Protein AF-A0A7S0T8V2-F1 (afdb_monomer_lite)

Secondary structure (DSSP, 8-state):
-------------PPPPP------TT-----------S---TTSSPPPTT---TTSHHHHHHHHHHHHHHHHHHHHHHHHHHHHHHH-IIIIIHHHHHH-HHHHHHHHHHHSHHHHHHHHHHHHHHHHHHHHHHHHHHHHHTS-HHHHHHHTSPPPPHHHHHHHHHHHHHH---TTHHHHH-TT--SGGG--HHHHHHHHHHHHTTT--GGGS-HHHHHHHHHHHHHHHHHHHHHHH-------

Radius of gyration: 34.29 Å; chains: 1; bounding box: 76×49×116 Å

Organism: NCBI:txid44447

Foldseek 3Di:
DDDDDDDDDDDDDDDDDDDPDDDDPPPPPPDPPPDPDPDDDPVNPPCDPPPQPCPHPVVVVVVVVVVVVVVVVVVVVLVVLLVCCVVCVPPRLVVCCVPPVVSSVVSVVCVPPVVVVVVVVSVVVVVVVVVVVVVVVVVVVVCPVVLVVLLPDPQDDPVSLVVVLVVVCVVPLALVVVCVVCVPDNDPVRQDLVNVLQVCCVVRVSHDDLVPDDPVRVVVSVVSSVSSVVSSCCVVPNPPPPPD

Structure (mmCIF, N/CA/C/O backbone):
data_AF-A0A7S0T8V2-F1
#
_entry.id   AF-A0A7S0T8V2-F1
#
loop_
_atom_site.group_PDB
_atom_site.id
_atom_site.type_symbol
_atom_site.label_atom_id
_atom_site.label_alt_id
_atom_site.label_comp_id
_atom_site.label_asym_id
_atom_site.label_entity_id
_atom_site.label_seq_id
_atom_site.pdbx_PDB_ins_code
_atom_site.Cartn_x
_atom_site.Cartn_y
_atom_site.Cartn_z
_atom_site.occupancy
_atom_site.B_iso_or_equiv
_atom_site.auth_seq_id
_atom_site.auth_comp_id
_atom_site.auth_asym_id
_atom_site.auth_atom_id
_atom_site.pdbx_PDB_model_num
ATOM 1 N N . MET A 1 1 ? -33.432 -10.068 74.205 1.00 43.53 1 MET A N 1
ATOM 2 C CA . MET A 1 1 ? -32.386 -9.439 73.370 1.00 43.53 1 MET A CA 1
ATOM 3 C C . MET A 1 1 ? -32.414 -10.114 72.012 1.00 43.53 1 MET A C 1
ATOM 5 O O . MET A 1 1 ? -32.288 -11.328 71.984 1.00 43.53 1 MET A O 1
ATOM 9 N N . GLY A 1 2 ? -32.632 -9.349 70.938 1.00 47.84 2 GLY A N 1
ATOM 10 C CA . GLY A 1 2 ? -32.639 -9.842 69.555 1.00 47.84 2 GLY A CA 1
ATOM 11 C C . GLY A 1 2 ? -33.897 -9.452 68.774 1.00 47.84 2 GLY A C 1
ATOM 12 O O . GLY A 1 2 ? -34.655 -10.325 68.374 1.00 47.84 2 GLY A O 1
ATOM 13 N N . GLU A 1 3 ? -34.150 -8.149 68.603 1.00 47.88 3 GLU A N 1
ATOM 14 C CA . GLU A 1 3 ? -35.213 -7.633 67.727 1.00 47.88 3 GLU A CA 1
ATOM 15 C C . GLU A 1 3 ? -34.846 -7.833 66.247 1.00 47.88 3 GLU A C 1
ATOM 17 O O . GLU A 1 3 ? -33.849 -7.299 65.757 1.00 47.88 3 GLU A O 1
ATOM 22 N N . LEU A 1 4 ? -35.684 -8.581 65.527 1.00 51.50 4 LEU A N 1
ATOM 23 C CA . LEU A 1 4 ? -35.633 -8.743 64.075 1.00 51.50 4 LEU A CA 1
ATOM 24 C C . LEU A 1 4 ? -36.243 -7.509 63.396 1.00 51.50 4 LEU A C 1
ATOM 26 O O . LEU A 1 4 ? -37.451 -7.275 63.436 1.00 51.50 4 LEU A O 1
ATOM 30 N N . ARG A 1 5 ? -35.384 -6.705 62.767 1.00 55.78 5 ARG A N 1
ATOM 31 C CA . ARG A 1 5 ? -35.743 -5.465 62.072 1.00 55.78 5 ARG A CA 1
ATOM 32 C C . ARG A 1 5 ? -36.127 -5.758 60.618 1.00 55.78 5 ARG A C 1
ATOM 34 O O . ARG A 1 5 ? -35.265 -5.888 59.755 1.00 55.78 5 ARG A O 1
ATOM 41 N N . ASN A 1 6 ? -37.429 -5.818 60.350 1.00 51.59 6 ASN A N 1
ATOM 42 C CA . ASN A 1 6 ? -38.003 -5.859 59.003 1.00 51.59 6 ASN A CA 1
ATOM 43 C C . ASN A 1 6 ? -37.736 -4.528 58.270 1.00 51.59 6 ASN A C 1
ATOM 45 O O . ASN A 1 6 ? -38.259 -3.487 58.668 1.00 51.59 6 ASN A O 1
ATOM 49 N N . ARG A 1 7 ? -36.935 -4.542 57.195 1.00 52.03 7 ARG A N 1
ATOM 50 C CA . ARG A 1 7 ? -36.787 -3.410 56.262 1.00 52.03 7 ARG A CA 1
ATOM 51 C C . ARG A 1 7 ? -37.625 -3.666 55.013 1.00 52.03 7 ARG A C 1
ATOM 53 O O . ARG A 1 7 ? -37.202 -4.350 54.088 1.00 52.03 7 ARG A O 1
ATOM 60 N N . SER A 1 8 ? -38.812 -3.073 54.991 1.00 49.94 8 SER A N 1
ATOM 61 C CA . SER A 1 8 ? -39.638 -2.901 53.798 1.00 49.94 8 SER A CA 1
ATOM 62 C C . SER A 1 8 ? -38.974 -1.897 52.847 1.00 49.94 8 SER A C 1
ATOM 64 O O . SER A 1 8 ? -38.905 -0.705 53.151 1.00 49.94 8 SER A O 1
ATOM 66 N N . SER A 1 9 ? -38.476 -2.372 51.706 1.00 54.69 9 SER A N 1
ATOM 67 C CA . SER A 1 9 ? -37.927 -1.530 50.639 1.00 54.69 9 SER A CA 1
ATOM 68 C C . SER A 1 9 ? -39.068 -0.977 49.780 1.00 54.69 9 SER A C 1
ATOM 70 O O . SER A 1 9 ? -39.710 -1.710 49.026 1.00 54.69 9 SER A O 1
ATOM 72 N N . SER A 1 10 ? -39.363 0.318 49.926 1.00 51.91 10 SER A N 1
ATOM 73 C CA . SER A 1 10 ? -40.327 1.023 49.082 1.00 51.91 10 SER A CA 1
ATOM 74 C C . SER A 1 10 ? -39.713 1.284 47.704 1.00 51.91 10 SER A C 1
ATOM 76 O O . SER A 1 10 ? -38.799 2.101 47.575 1.00 51.91 10 SER A O 1
ATOM 78 N N . ARG A 1 11 ? -40.229 0.626 46.661 1.00 48.38 11 ARG A N 1
ATOM 79 C CA . ARG A 1 11 ? -39.911 0.947 45.263 1.00 48.38 11 ARG A CA 1
ATOM 80 C C . ARG A 1 11 ? -40.438 2.343 44.925 1.00 48.38 11 ARG A C 1
ATOM 82 O O . ARG A 1 11 ? -41.634 2.536 44.725 1.00 48.38 11 ARG A O 1
ATOM 89 N N . HIS A 1 12 ? -39.535 3.317 44.861 1.00 45.94 12 HIS A N 1
ATOM 90 C CA . HIS A 1 12 ? -39.791 4.614 44.247 1.00 45.94 12 HIS A CA 1
ATOM 91 C C . HIS A 1 12 ? -39.782 4.447 42.724 1.00 45.94 12 HIS A C 1
ATOM 93 O O . HIS A 1 12 ? -38.732 4.320 42.100 1.00 45.94 12 HIS A O 1
ATOM 99 N N . SER A 1 13 ? -40.977 4.431 42.138 1.00 52.94 13 SER A N 1
ATOM 100 C CA . SER A 1 13 ? -41.198 4.523 40.697 1.00 52.94 13 SER A CA 1
ATOM 101 C C . SER A 1 13 ? -40.785 5.920 40.220 1.00 52.94 13 SER A C 1
ATOM 103 O O . SER A 1 13 ? -41.554 6.873 40.357 1.00 52.94 13 SER A O 1
ATOM 105 N N . ARG A 1 14 ? -39.564 6.071 39.690 1.00 50.84 14 ARG A N 1
ATOM 106 C CA . ARG A 1 14 ? -39.154 7.297 38.987 1.00 50.84 14 ARG A CA 1
ATOM 107 C C . ARG A 1 14 ? -39.905 7.367 37.659 1.00 50.84 14 ARG A C 1
ATOM 109 O O . ARG A 1 14 ? -39.748 6.496 36.812 1.00 50.84 14 ARG A O 1
ATOM 116 N N . ARG A 1 15 ? -40.732 8.404 37.500 1.00 49.34 15 ARG A N 1
ATOM 117 C CA . ARG A 1 15 ? -41.260 8.824 36.198 1.00 49.34 15 ARG A CA 1
ATOM 118 C C . ARG A 1 15 ? -40.090 9.293 35.339 1.00 49.34 15 ARG A C 1
ATOM 120 O O . ARG A 1 15 ? -39.368 10.200 35.746 1.00 49.34 15 ARG A O 1
ATOM 127 N N . ILE A 1 16 ? -39.931 8.667 34.182 1.00 52.09 16 ILE A N 1
ATOM 128 C CA . ILE A 1 16 ? -39.078 9.143 33.096 1.00 52.09 16 ILE A CA 1
ATOM 129 C C . ILE A 1 16 ? -39.806 10.346 32.470 1.00 52.09 16 ILE A C 1
ATOM 131 O O . ILE A 1 16 ? -40.995 10.216 32.171 1.00 52.09 16 ILE A O 1
ATOM 135 N N . PRO A 1 17 ? -39.178 11.528 32.351 1.00 52.09 17 PRO A N 1
ATOM 136 C CA . PRO A 1 17 ? -39.784 12.657 31.661 1.00 52.09 17 PRO A CA 1
ATOM 137 C C . PRO A 1 17 ? -39.851 12.374 30.158 1.00 52.09 17 PRO A C 1
ATOM 139 O O . PRO A 1 17 ? -38.843 12.079 29.518 1.00 52.09 17 PRO A O 1
ATOM 142 N N . ASP A 1 18 ? -41.063 12.472 29.620 1.00 52.56 18 ASP A N 1
ATOM 143 C CA . ASP A 1 18 ? -41.344 12.401 28.195 1.00 52.56 18 ASP A CA 1
ATOM 144 C C . ASP A 1 18 ? -40.673 13.554 27.430 1.00 52.56 18 ASP A C 1
ATOM 146 O O . ASP A 1 18 ? -40.716 14.716 27.839 1.00 52.56 18 ASP A O 1
ATOM 150 N N . SER A 1 19 ? -40.176 13.216 26.239 1.00 46.03 19 SER A N 1
ATOM 151 C CA . SER A 1 19 ? -39.945 14.092 25.082 1.00 46.03 19 SER A CA 1
ATOM 152 C C . SER A 1 19 ? -38.753 15.062 25.115 1.00 46.03 19 SER A C 1
ATOM 154 O O . SER A 1 19 ? -38.885 16.261 25.345 1.00 46.03 19 SER A O 1
ATOM 156 N N . VAL A 1 20 ? -37.593 14.562 24.678 1.00 46.16 20 VAL A N 1
ATOM 157 C CA . VAL A 1 20 ? -36.655 15.375 23.891 1.00 46.16 20 VAL A CA 1
ATOM 158 C C . VAL A 1 20 ? -37.039 15.195 22.421 1.00 46.16 20 VAL A C 1
ATOM 160 O O . VAL A 1 20 ? -36.733 14.177 21.806 1.00 46.16 20 VAL A O 1
ATOM 163 N N . GLN A 1 21 ? -37.771 16.163 21.864 1.00 49.31 21 GLN A N 1
ATOM 164 C CA . GLN A 1 21 ? -37.976 16.267 20.418 1.00 49.31 21 GLN A CA 1
ATOM 165 C C . GLN A 1 21 ? -36.652 16.681 19.770 1.00 49.31 21 GLN A C 1
ATOM 167 O O . GLN A 1 21 ? -36.295 17.857 19.751 1.00 49.31 21 GLN A O 1
ATOM 172 N N . CYS A 1 22 ? -35.916 15.701 19.254 1.00 52.19 22 CYS A N 1
ATOM 173 C CA . CYS A 1 22 ? -34.772 15.923 18.383 1.00 52.19 22 CYS A CA 1
ATOM 174 C C . CYS A 1 22 ? -35.201 15.591 16.949 1.00 52.19 22 CYS A C 1
ATOM 176 O O . CYS A 1 22 ? -35.540 14.446 16.661 1.00 52.19 22 CYS A O 1
ATOM 178 N N . GLY A 1 23 ? -35.194 16.581 16.056 1.00 46.28 23 GLY A N 1
ATOM 179 C CA . GLY A 1 23 ? -35.288 16.339 14.616 1.00 46.28 23 GLY A CA 1
ATOM 180 C C . GLY A 1 23 ? -36.311 17.208 13.899 1.00 46.28 23 GLY A C 1
ATOM 181 O O . GLY A 1 23 ? -37.516 16.995 13.988 1.00 46.28 23 GLY A O 1
ATOM 182 N N . ASP A 1 24 ? -35.791 18.164 13.142 1.00 54.06 24 ASP A N 1
ATOM 183 C CA . ASP A 1 24 ? -36.512 18.980 12.174 1.00 54.06 24 ASP A CA 1
ATOM 184 C C . ASP A 1 24 ? -37.168 18.075 11.095 1.00 54.06 24 ASP A C 1
ATOM 186 O O . ASP A 1 24 ? -36.448 17.371 10.379 1.00 54.06 24 ASP A O 1
ATOM 190 N N . PRO A 1 25 ? -38.506 18.052 10.929 1.00 58.53 25 PRO A N 1
ATOM 191 C CA . PRO A 1 25 ? -39.193 17.157 9.985 1.00 58.53 25 PRO A CA 1
ATOM 192 C C . PRO A 1 25 ? -38.987 17.531 8.503 1.00 58.53 25 PRO A C 1
ATOM 194 O O . PRO A 1 25 ? -39.504 16.854 7.615 1.00 58.53 25 PRO A O 1
ATOM 197 N N . GLY A 1 26 ? -38.250 18.611 8.216 1.00 49.16 26 GLY A N 1
ATOM 198 C CA . GLY A 1 26 ? -38.029 19.127 6.861 1.00 49.16 26 GLY A CA 1
ATOM 199 C C . GLY A 1 26 ? -36.820 18.545 6.123 1.00 49.16 26 GLY A C 1
ATOM 200 O O . GLY A 1 26 ? -36.747 18.649 4.898 1.00 49.16 26 GLY A O 1
ATOM 201 N N . LEU A 1 27 ? -35.879 17.906 6.822 1.00 48.06 27 LEU A N 1
ATOM 202 C CA . LEU A 1 27 ? -34.741 17.243 6.188 1.00 48.06 27 LEU A CA 1
ATOM 203 C C . LEU A 1 27 ? -35.084 15.776 5.976 1.00 48.06 27 LEU A C 1
ATOM 205 O O . LEU A 1 27 ? -34.769 14.913 6.792 1.00 48.06 27 LEU A O 1
ATOM 209 N N . SER A 1 28 ? -35.731 15.504 4.842 1.00 44.97 28 SER A N 1
ATOM 210 C CA . SER A 1 28 ? -35.868 14.162 4.284 1.00 44.97 28 SER A CA 1
ATOM 211 C C . SER A 1 28 ? -34.471 13.570 4.073 1.00 44.97 28 SER A C 1
ATOM 213 O O . SER A 1 28 ? -33.910 13.649 2.978 1.00 44.97 28 SER A O 1
ATOM 215 N N . ARG A 1 29 ? -33.896 12.980 5.128 1.00 45.81 29 ARG A N 1
ATOM 216 C CA . ARG A 1 29 ? -32.757 12.069 5.043 1.00 45.81 29 ARG A CA 1
ATOM 217 C C . ARG A 1 29 ? -33.165 11.011 4.031 1.00 45.81 29 ARG A C 1
ATOM 219 O O . ARG A 1 29 ? -34.069 10.215 4.272 1.00 45.81 29 ARG A O 1
ATOM 226 N N . LYS A 1 30 ? -32.558 11.057 2.847 1.00 46.69 30 LYS A N 1
ATOM 227 C CA . LYS A 1 30 ? -32.650 9.980 1.866 1.00 46.69 30 LYS A CA 1
ATOM 228 C C . LYS A 1 30 ? -31.876 8.804 2.449 1.00 46.69 30 LYS A C 1
ATOM 230 O O . LYS A 1 30 ? -30.710 8.608 2.130 1.00 46.69 30 LYS A O 1
ATOM 235 N N . TYR A 1 31 ? -32.513 8.078 3.361 1.00 43.50 31 TYR A N 1
ATOM 236 C CA . TYR A 1 31 ? -32.050 6.774 3.791 1.00 43.50 31 TYR A CA 1
ATOM 237 C C . TYR A 1 31 ? -31.915 5.927 2.531 1.00 43.50 31 TYR A C 1
ATOM 239 O O . TYR A 1 31 ? -32.863 5.806 1.750 1.00 43.50 31 TYR A O 1
ATOM 247 N N . PHE A 1 32 ? -30.709 5.419 2.291 1.00 43.94 32 PHE A N 1
ATOM 248 C CA . PHE A 1 32 ? -30.458 4.442 1.249 1.00 43.94 32 PHE A CA 1
ATOM 249 C C . PHE A 1 32 ? -31.416 3.271 1.474 1.00 43.94 32 PHE A C 1
ATOM 251 O O . PHE A 1 32 ? -31.216 2.447 2.361 1.00 43.94 32 PHE A O 1
ATOM 258 N N . THR A 1 33 ? -32.483 3.186 0.683 1.00 45.44 33 THR A N 1
ATOM 259 C CA . THR A 1 33 ? -33.295 1.976 0.600 1.00 45.44 33 THR A CA 1
ATOM 260 C C . THR A 1 33 ? -32.403 0.880 0.025 1.00 45.44 33 THR A C 1
ATOM 262 O O . THR A 1 33 ? -32.238 0.792 -1.195 1.00 45.44 33 THR A O 1
ATOM 265 N N . ARG A 1 34 ? -31.778 0.083 0.905 1.00 45.72 34 ARG A N 1
ATOM 266 C CA . ARG A 1 34 ? -31.053 -1.148 0.561 1.00 45.72 34 ARG A CA 1
ATOM 267 C C . ARG A 1 34 ? -32.003 -2.003 -0.284 1.00 45.72 34 ARG A C 1
ATOM 269 O O . ARG A 1 34 ? -33.015 -2.495 0.214 1.00 45.72 34 ARG A O 1
ATOM 276 N N . LYS A 1 35 ? -31.717 -2.154 -1.581 1.00 48.38 35 LYS A N 1
ATOM 277 C CA . LYS A 1 35 ? -32.419 -3.136 -2.416 1.00 48.38 35 LYS A CA 1
ATOM 278 C C . LYS A 1 35 ? -32.119 -4.532 -1.842 1.00 48.38 35 LYS A C 1
ATOM 280 O O . LYS A 1 35 ? -30.946 -4.846 -1.665 1.00 48.38 35 LYS A O 1
ATOM 285 N N . PRO A 1 36 ? -33.118 -5.402 -1.620 1.00 57.59 36 PRO A N 1
ATOM 286 C CA . PRO A 1 36 ? -32.916 -6.767 -1.116 1.00 57.59 36 PRO A CA 1
ATOM 287 C C . PRO A 1 36 ? -32.307 -7.733 -2.156 1.00 57.59 36 PRO A C 1
ATOM 289 O O . PRO A 1 36 ? -32.421 -8.951 -2.028 1.00 57.59 36 PRO A O 1
ATOM 292 N N . SER A 1 37 ? -31.677 -7.229 -3.222 1.00 56.66 37 SER A N 1
ATOM 293 C CA . SER A 1 37 ? -31.050 -8.073 -4.237 1.00 56.66 37 SER A CA 1
ATOM 294 C C . SER A 1 37 ? -29.642 -8.477 -3.800 1.00 56.66 37 SER A C 1
ATOM 296 O O . SER A 1 37 ? -28.729 -7.659 -3.796 1.00 56.66 37 SER A O 1
ATOM 298 N N . ILE A 1 38 ? -29.459 -9.768 -3.518 1.00 61.91 38 ILE A N 1
ATOM 299 C CA . ILE A 1 38 ? -28.194 -10.412 -3.101 1.00 61.91 38 ILE A CA 1
ATOM 300 C C . ILE A 1 38 ? -27.076 -10.279 -4.162 1.00 61.91 38 ILE A C 1
ATOM 302 O O . ILE A 1 38 ? -25.906 -10.533 -3.888 1.00 61.91 38 ILE A O 1
ATOM 306 N N . LYS A 1 39 ? -27.406 -9.856 -5.388 1.00 63.62 39 LYS A N 1
ATOM 307 C CA . LYS A 1 39 ? -26.455 -9.700 -6.490 1.00 63.62 39 LYS A CA 1
ATOM 308 C C . LYS A 1 39 ? -26.178 -8.219 -6.741 1.00 63.62 39 LYS A C 1
ATOM 310 O O . LYS A 1 39 ? -26.892 -7.576 -7.503 1.00 63.62 39 LYS A O 1
ATOM 315 N N . ILE A 1 40 ? -25.147 -7.693 -6.087 1.00 53.97 40 ILE A N 1
ATOM 316 C CA . ILE A 1 40 ? -24.620 -6.352 -6.356 1.00 53.97 40 ILE A CA 1
ATOM 317 C C . ILE A 1 40 ? -23.931 -6.409 -7.722 1.00 53.97 40 ILE A C 1
ATOM 319 O O . ILE A 1 40 ? -22.943 -7.126 -7.888 1.00 53.97 40 ILE A O 1
ATOM 323 N N . THR A 1 41 ? -24.472 -5.716 -8.725 1.00 65.69 41 THR A N 1
ATOM 324 C CA . THR A 1 41 ? -23.751 -5.516 -9.988 1.00 65.69 41 THR A CA 1
ATOM 325 C C . THR A 1 41 ? -22.869 -4.277 -9.875 1.00 65.69 41 THR A C 1
ATOM 327 O O . THR A 1 41 ? -23.203 -3.340 -9.158 1.00 65.69 41 THR A O 1
ATOM 330 N N . THR A 1 42 ? -21.736 -4.236 -10.582 1.00 59.81 42 THR A N 1
ATOM 331 C CA . THR A 1 42 ? -20.808 -3.084 -10.559 1.00 59.81 42 THR A CA 1
ATOM 332 C C . THR A 1 42 ? -21.455 -1.770 -11.006 1.00 59.81 42 THR A C 1
ATOM 334 O O . THR A 1 42 ? -20.915 -0.706 -10.741 1.00 59.81 42 THR A O 1
ATOM 337 N N . ASN A 1 43 ? -22.622 -1.840 -11.652 1.00 61.47 43 ASN A N 1
ATOM 338 C CA . ASN A 1 43 ? -23.415 -0.685 -12.067 1.00 61.47 43 ASN A CA 1
ATOM 339 C C . ASN A 1 43 ? -24.343 -0.143 -10.960 1.00 61.47 43 ASN A C 1
ATOM 341 O O . ASN A 1 43 ? -24.910 0.931 -11.135 1.00 61.47 43 ASN A O 1
ATOM 345 N N . ASP A 1 44 ? -24.539 -0.880 -9.859 1.00 57.53 44 ASP A N 1
ATOM 346 C CA . ASP A 1 44 ? -25.394 -0.472 -8.732 1.00 57.53 44 ASP A CA 1
ATOM 347 C C . ASP A 1 44 ? -24.627 0.308 -7.652 1.00 57.53 44 ASP A C 1
ATOM 349 O O . ASP A 1 44 ? -25.247 0.912 -6.775 1.00 57.53 44 ASP A O 1
ATOM 353 N N . LEU A 1 45 ? -23.291 0.304 -7.700 1.00 55.38 45 LEU A N 1
ATOM 354 C CA . LEU A 1 45 ? -22.483 1.158 -6.840 1.00 55.38 45 LEU A CA 1
ATOM 355 C C . LEU A 1 45 ? -22.584 2.593 -7.376 1.00 55.38 45 LEU A C 1
ATOM 357 O O . LEU A 1 45 ? -22.333 2.803 -8.567 1.00 55.38 45 LEU A O 1
ATOM 361 N N . PRO A 1 46 ? -22.971 3.584 -6.551 1.00 56.53 46 PRO A N 1
ATOM 362 C CA . PRO A 1 46 ? -22.910 4.973 -6.971 1.00 56.53 46 PRO A CA 1
ATOM 363 C C . PRO A 1 46 ? -21.472 5.253 -7.405 1.00 56.53 46 PRO A C 1
ATOM 365 O O . PRO A 1 46 ? -20.541 5.033 -6.635 1.00 56.53 46 PRO A O 1
ATOM 368 N N . MET A 1 47 ? -21.300 5.671 -8.662 1.00 54.94 47 MET A N 1
ATOM 369 C CA . MET A 1 47 ? -20.000 6.090 -9.174 1.00 54.94 47 MET A CA 1
ATOM 370 C C . MET A 1 47 ? -19.471 7.142 -8.203 1.00 54.94 47 MET A C 1
ATOM 372 O O . MET A 1 47 ? -20.133 8.164 -8.003 1.00 54.94 47 MET A O 1
ATOM 376 N N . GLU A 1 48 ? -18.335 6.862 -7.558 1.00 58.62 48 GLU A N 1
ATOM 377 C CA . GLU A 1 48 ? -17.699 7.846 -6.691 1.00 58.62 48 GLU A CA 1
ATOM 378 C C . GLU A 1 48 ? -17.570 9.154 -7.482 1.00 58.62 48 GLU A C 1
ATOM 380 O O . GLU A 1 48 ? -17.222 9.112 -8.670 1.00 58.62 48 GLU A O 1
ATOM 385 N N . PRO A 1 49 ? -17.881 10.313 -6.878 1.00 59.53 49 PRO A N 1
ATOM 386 C CA . PRO A 1 49 ? -17.883 11.596 -7.580 1.00 59.53 49 PRO A CA 1
ATOM 387 C C . PRO A 1 49 ? -16.533 11.940 -8.243 1.00 59.53 49 PRO A C 1
ATOM 389 O O . PRO A 1 49 ? -16.509 12.772 -9.146 1.00 59.53 49 PRO A O 1
ATOM 392 N N . ASP A 1 50 ? -15.458 11.229 -7.881 1.00 58.09 50 ASP A N 1
ATOM 393 C CA . ASP A 1 50 ? -14.111 11.339 -8.448 1.00 58.09 50 ASP A CA 1
ATOM 394 C C . ASP A 1 50 ? -13.641 10.095 -9.231 1.00 58.09 50 ASP A C 1
ATOM 396 O O . ASP A 1 50 ? -12.444 9.936 -9.492 1.00 58.09 50 ASP A O 1
ATOM 400 N N . HIS A 1 51 ? -14.546 9.206 -9.656 1.00 57.59 51 HIS A N 1
ATOM 401 C CA . HIS A 1 51 ? -14.187 8.084 -10.523 1.00 57.59 51 HIS A CA 1
ATOM 402 C C . HIS A 1 51 ? -13.753 8.609 -11.905 1.00 57.59 51 HIS A C 1
ATOM 404 O O . HIS A 1 51 ? -14.545 8.760 -12.844 1.00 57.59 51 HIS A O 1
ATOM 410 N N . LEU A 1 52 ? -12.454 8.878 -12.046 1.00 55.09 52 LEU A N 1
ATOM 411 C CA . LEU A 1 52 ? -11.786 9.191 -13.304 1.00 55.09 52 LEU A CA 1
ATOM 412 C C . LEU A 1 52 ? -11.895 7.966 -14.217 1.00 55.09 52 LEU A C 1
ATOM 414 O O . LEU A 1 52 ? -11.090 7.041 -14.146 1.00 55.09 52 LEU A O 1
ATOM 418 N N . GLY A 1 53 ? -12.917 7.949 -15.075 1.00 63.38 53 GLY A N 1
ATOM 419 C CA . GLY A 1 53 ? -13.113 6.880 -16.049 1.00 63.38 53 GLY A CA 1
ATOM 420 C C . GLY A 1 53 ? -11.876 6.662 -16.927 1.00 63.38 53 GLY A C 1
ATOM 421 O O . GLY A 1 53 ? -11.051 7.558 -17.106 1.00 63.38 53 GLY A O 1
ATOM 422 N N . PHE A 1 54 ? -11.773 5.479 -17.535 1.00 63.81 54 PHE A N 1
ATOM 423 C CA . PHE A 1 54 ? -10.640 5.064 -18.380 1.00 63.81 54 PHE A CA 1
ATOM 424 C C . PHE A 1 54 ? -10.344 6.026 -19.555 1.00 63.81 54 PHE A C 1
ATOM 426 O O . PHE A 1 54 ? -9.247 6.027 -20.106 1.00 63.81 54 PHE A O 1
ATOM 433 N N . HIS A 1 55 ? -11.310 6.875 -19.921 1.00 71.06 55 HIS A N 1
ATOM 434 C CA . HIS A 1 55 ? -11.185 7.917 -20.945 1.00 71.06 55 HIS A CA 1
ATOM 435 C C . HIS A 1 55 ? -10.727 9.283 -20.412 1.00 71.06 55 HIS A C 1
ATOM 437 O O . HIS A 1 55 ? -10.673 10.251 -21.170 1.00 71.06 55 HIS A O 1
ATOM 443 N N . SER A 1 56 ? -10.398 9.392 -19.125 1.00 80.44 56 SER A N 1
ATOM 444 C CA . SER A 1 56 ? -9.827 10.613 -18.571 1.00 80.44 56 SER A CA 1
ATOM 445 C C . SER A 1 56 ? -8.457 10.889 -19.209 1.00 80.44 56 SER A C 1
ATOM 447 O O . SER A 1 56 ? -7.638 9.968 -19.309 1.00 80.44 56 SER A O 1
ATOM 449 N N . PRO A 1 57 ? -8.142 12.148 -19.573 1.00 81.69 57 PRO A N 1
ATOM 450 C CA . PRO A 1 57 ? -6.795 12.547 -19.994 1.00 81.69 57 PRO A CA 1
ATOM 451 C C . PRO A 1 57 ? -5.711 12.100 -19.003 1.00 81.69 57 PRO A C 1
ATOM 453 O O . PRO A 1 57 ? -4.582 11.807 -19.392 1.00 81.69 57 PRO A O 1
ATOM 456 N N . TRP A 1 58 ? -6.072 11.987 -17.722 1.00 77.44 58 TRP A N 1
ATOM 457 C CA . TRP A 1 58 ? -5.192 11.503 -16.669 1.00 77.44 58 TRP A CA 1
ATOM 458 C C . TRP A 1 58 ? -4.851 10.017 -16.815 1.00 77.44 58 TRP A C 1
ATOM 460 O O . TRP A 1 58 ? -3.695 9.635 -16.655 1.00 77.44 58 TRP A O 1
ATOM 470 N N . ALA A 1 59 ? -5.826 9.176 -17.172 1.00 74.62 59 ALA A N 1
ATOM 471 C CA . ALA A 1 59 ? -5.611 7.745 -17.389 1.00 74.62 59 ALA A CA 1
ATOM 472 C C . ALA A 1 59 ? -4.674 7.496 -18.582 1.00 74.62 59 ALA A C 1
ATOM 474 O O . ALA A 1 59 ? -3.776 6.660 -18.503 1.00 74.62 59 ALA A O 1
ATOM 475 N N . PHE A 1 60 ? -4.819 8.282 -19.653 1.00 83.50 60 PHE A N 1
ATOM 476 C CA . PHE A 1 60 ? -3.910 8.233 -20.801 1.00 83.50 60 PHE A CA 1
ATOM 477 C C . PHE A 1 60 ? -2.472 8.611 -20.416 1.00 83.50 60 PHE A C 1
ATOM 479 O O . PHE A 1 60 ? -1.514 7.960 -20.832 1.00 83.50 60 PHE A O 1
ATOM 486 N N . LEU A 1 61 ? -2.318 9.630 -19.571 1.00 83.25 61 LEU A N 1
ATOM 487 C CA . LEU A 1 61 ? -1.024 10.059 -19.049 1.00 83.25 61 LEU A CA 1
ATOM 488 C C . LEU A 1 61 ? -0.380 8.952 -18.187 1.00 83.25 61 LEU A C 1
ATOM 490 O O . LEU A 1 61 ? 0.795 8.632 -18.369 1.00 83.25 61 LEU A O 1
ATOM 494 N N . TRP A 1 62 ? -1.155 8.289 -17.320 1.00 77.25 62 TRP A N 1
ATOM 495 C CA . TRP A 1 62 ? -0.690 7.124 -16.553 1.00 77.25 62 TRP A CA 1
ATOM 496 C C . TRP A 1 62 ? -0.293 5.944 -17.432 1.00 77.25 62 TRP A C 1
ATOM 498 O O . TRP A 1 62 ? 0.734 5.317 -17.179 1.00 77.25 62 TRP A O 1
ATOM 508 N N . TYR A 1 63 ? -1.063 5.660 -18.479 1.00 83.06 63 TYR A N 1
ATOM 509 C CA . TYR A 1 63 ? -0.715 4.630 -19.451 1.00 83.06 63 TYR A CA 1
ATOM 510 C C . TYR A 1 63 ? 0.619 4.940 -20.142 1.00 83.06 63 TYR A C 1
ATOM 512 O O . TYR A 1 63 ? 1.472 4.062 -20.268 1.00 83.06 63 TYR A O 1
ATOM 520 N N . PHE A 1 64 ? 0.846 6.204 -20.514 1.00 84.56 64 PHE A N 1
ATOM 521 C CA . PHE A 1 64 ? 2.121 6.637 -21.077 1.00 84.56 64 PHE A CA 1
ATOM 522 C C . PHE A 1 64 ? 3.275 6.444 -20.085 1.00 84.56 64 PHE A C 1
ATOM 524 O O . PHE A 1 64 ? 4.301 5.884 -20.461 1.00 84.56 64 PHE A O 1
ATOM 531 N N . PHE A 1 65 ? 3.095 6.808 -18.810 1.00 80.94 65 PHE A N 1
ATOM 532 C CA . PHE A 1 65 ? 4.084 6.520 -17.765 1.00 80.94 65 PHE A CA 1
ATOM 533 C C . PHE A 1 65 ? 4.359 5.023 -17.610 1.00 80.94 65 PHE A C 1
ATOM 535 O O . PHE A 1 65 ? 5.509 4.628 -17.439 1.00 80.94 65 PHE A O 1
ATOM 542 N N . PHE A 1 66 ? 3.334 4.179 -17.715 1.00 80.31 66 PHE A N 1
ATOM 543 C CA . PHE A 1 66 ? 3.505 2.732 -17.628 1.00 80.31 66 PHE A CA 1
ATOM 544 C C . PHE A 1 66 ? 4.313 2.175 -18.808 1.00 80.31 66 PHE A C 1
ATOM 546 O O . PHE A 1 66 ? 5.096 1.245 -18.632 1.00 80.31 66 PHE A O 1
ATOM 553 N N . LEU A 1 67 ? 4.188 2.780 -19.996 1.00 83.62 67 LEU A N 1
ATOM 554 C CA . LEU A 1 67 ? 5.000 2.448 -21.168 1.00 83.62 67 LEU A CA 1
ATOM 555 C C . LEU A 1 67 ? 6.460 2.916 -21.060 1.00 83.62 67 LEU A C 1
ATOM 557 O O . LEU A 1 67 ? 7.320 2.342 -21.727 1.00 83.62 67 LEU A O 1
ATOM 561 N N . ILE A 1 68 ? 6.786 3.893 -20.207 1.00 82.12 68 ILE A N 1
ATOM 562 C CA . ILE A 1 68 ? 8.182 4.322 -20.006 1.00 82.12 68 ILE A CA 1
ATOM 563 C C . ILE A 1 68 ? 9.043 3.158 -19.507 1.00 82.12 68 ILE A C 1
ATOM 565 O O . ILE A 1 68 ? 10.168 3.003 -19.974 1.00 82.12 68 ILE A O 1
ATOM 569 N N . ALA A 1 69 ? 8.515 2.303 -18.627 1.00 78.75 69 ALA A N 1
ATOM 570 C CA . ALA A 1 69 ? 9.252 1.161 -18.088 1.00 78.75 69 ALA A CA 1
ATOM 571 C C . ALA A 1 69 ? 9.734 0.169 -19.175 1.00 78.75 69 ALA A C 1
ATOM 573 O O . ALA A 1 69 ? 10.941 -0.061 -19.260 1.00 78.75 69 ALA A O 1
ATOM 574 N N . PRO A 1 70 ? 8.879 -0.401 -20.051 1.00 86.19 70 PRO A N 1
ATOM 575 C CA . PRO A 1 70 ? 9.346 -1.278 -21.126 1.00 86.19 70 PRO A CA 1
ATOM 576 C C . PRO A 1 70 ? 10.256 -0.554 -22.127 1.00 86.19 70 PRO A C 1
ATOM 578 O O . PRO A 1 70 ? 11.226 -1.152 -22.594 1.00 86.19 70 PRO A O 1
ATOM 581 N N . PHE A 1 71 ? 10.011 0.729 -22.421 1.00 83.25 71 PHE A N 1
ATOM 582 C CA . PHE A 1 71 ? 10.919 1.504 -23.273 1.00 83.25 71 PHE A CA 1
ATOM 583 C C . PHE A 1 71 ? 12.303 1.687 -22.641 1.00 83.25 71 PHE A C 1
ATOM 585 O O . PHE A 1 71 ? 13.299 1.570 -23.354 1.00 83.25 71 PHE A O 1
ATOM 592 N N . ALA A 1 72 ? 12.387 1.877 -21.321 1.00 81.75 72 ALA A N 1
ATOM 593 C CA . ALA A 1 72 ? 13.652 1.931 -20.593 1.00 81.75 72 ALA A CA 1
ATOM 594 C C . ALA A 1 72 ? 14.438 0.618 -20.731 1.00 81.75 72 ALA A C 1
ATOM 596 O O . ALA A 1 72 ? 15.629 0.644 -21.031 1.00 81.75 72 ALA A O 1
ATOM 597 N N . TYR A 1 73 ? 13.781 -0.539 -20.600 1.00 86.69 73 TYR A N 1
ATOM 598 C CA . TYR A 1 73 ? 14.448 -1.836 -20.770 1.00 86.69 73 TYR A CA 1
ATOM 599 C C . TYR A 1 73 ? 14.956 -2.061 -22.197 1.00 86.69 73 TYR A C 1
ATOM 601 O O . TYR A 1 73 ? 16.091 -2.504 -22.382 1.00 86.69 73 TYR A O 1
ATOM 609 N N . ILE A 1 74 ? 14.150 -1.722 -23.211 1.00 87.94 74 ILE A N 1
ATOM 610 C CA . ILE A 1 74 ? 14.576 -1.787 -24.619 1.00 87.94 74 ILE A CA 1
ATOM 611 C C . I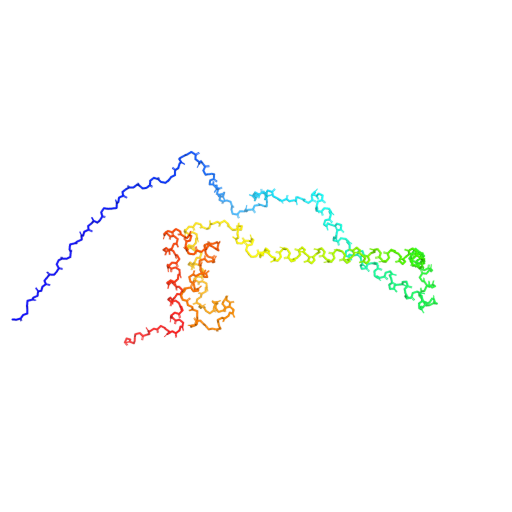LE A 1 74 ? 15.788 -0.879 -24.836 1.00 87.94 74 ILE A C 1
ATOM 613 O O . ILE A 1 74 ? 16.760 -1.271 -25.479 1.00 87.94 74 ILE A O 1
ATOM 617 N N . TYR A 1 75 ? 15.752 0.321 -24.267 1.00 84.44 75 TYR A N 1
ATOM 618 C CA . TYR A 1 75 ? 16.835 1.283 -24.361 1.00 84.44 75 TYR A CA 1
ATOM 619 C C . TYR A 1 75 ? 18.133 0.783 -23.706 1.00 84.44 75 TYR A C 1
ATOM 621 O O . TYR A 1 75 ? 19.193 0.842 -24.331 1.00 84.44 75 TYR A O 1
ATOM 629 N N . ILE A 1 76 ? 18.060 0.214 -22.498 1.00 85.88 76 ILE A N 1
ATOM 630 C CA . ILE A 1 76 ? 19.208 -0.411 -21.820 1.00 85.88 76 ILE A CA 1
ATOM 631 C C . ILE A 1 76 ? 19.785 -1.542 -22.680 1.00 85.88 76 ILE A C 1
ATOM 633 O O . ILE A 1 76 ? 20.999 -1.617 -22.866 1.00 85.88 76 ILE A O 1
ATOM 637 N N . ALA A 1 77 ? 18.935 -2.390 -23.264 1.00 91.06 77 ALA A N 1
ATOM 638 C CA . ALA A 1 77 ? 19.382 -3.460 -24.153 1.00 91.06 77 ALA A CA 1
ATOM 639 C C . ALA A 1 77 ? 20.098 -2.918 -25.404 1.00 91.06 77 ALA A C 1
ATOM 641 O O . ALA A 1 77 ? 21.126 -3.462 -25.807 1.00 91.06 77 ALA A O 1
ATOM 642 N N . LEU A 1 78 ? 19.603 -1.825 -25.994 1.00 89.62 78 LEU A N 1
ATOM 643 C CA . LEU A 1 78 ? 20.252 -1.156 -27.127 1.00 89.62 78 LEU A CA 1
ATOM 644 C C . LEU A 1 78 ? 21.603 -0.536 -26.744 1.00 89.62 78 LEU A C 1
ATOM 646 O O . LEU A 1 78 ? 22.547 -0.616 -27.531 1.00 89.62 78 LEU A O 1
ATOM 650 N N . MET A 1 79 ? 21.716 0.038 -25.544 1.00 86.94 79 MET A N 1
ATOM 651 C CA . MET A 1 79 ? 22.977 0.561 -25.006 1.00 86.94 79 MET A CA 1
ATOM 652 C C . MET A 1 79 ? 24.009 -0.552 -24.803 1.00 86.94 79 MET A C 1
ATOM 654 O O . MET A 1 79 ? 25.128 -0.448 -25.299 1.00 86.94 79 MET A O 1
ATOM 658 N N . LEU A 1 80 ? 23.616 -1.660 -24.170 1.00 91.50 80 LEU A N 1
ATOM 659 C CA . LEU A 1 80 ? 24.490 -2.823 -24.005 1.00 91.50 80 LEU A CA 1
ATOM 660 C C . LEU A 1 80 ? 24.906 -3.414 -25.356 1.00 91.50 80 LEU A C 1
ATOM 662 O O . LEU A 1 80 ? 26.067 -3.764 -25.553 1.00 91.50 80 LEU A O 1
ATOM 666 N N . LEU A 1 81 ? 23.979 -3.486 -26.315 1.00 92.88 81 LEU A N 1
ATOM 667 C CA . LEU A 1 81 ? 24.273 -3.961 -27.664 1.00 92.88 81 LEU A CA 1
ATOM 668 C C . LEU A 1 81 ? 25.261 -3.042 -28.393 1.00 92.88 81 LEU A C 1
ATOM 670 O O . LEU A 1 81 ? 26.147 -3.534 -29.093 1.00 92.88 81 LEU A O 1
ATOM 674 N N . ARG A 1 82 ? 25.128 -1.720 -28.235 1.00 92.06 82 ARG A N 1
ATOM 675 C CA . ARG A 1 82 ? 26.074 -0.736 -28.776 1.00 92.06 82 ARG A CA 1
ATOM 676 C C . ARG A 1 82 ? 27.475 -0.980 -28.222 1.00 92.06 82 ARG A C 1
ATOM 678 O O . ARG A 1 82 ? 28.413 -1.061 -29.016 1.00 92.06 82 ARG A O 1
ATOM 685 N N . ASP A 1 83 ? 27.592 -1.127 -26.906 1.00 90.94 83 ASP A N 1
ATOM 686 C CA . ASP A 1 83 ? 28.875 -1.329 -26.230 1.00 90.94 83 ASP A CA 1
ATOM 687 C C . ASP A 1 83 ? 29.501 -2.668 -26.652 1.00 90.94 83 ASP A C 1
ATOM 689 O O . ASP A 1 83 ? 30.667 -2.720 -27.037 1.00 90.94 83 ASP A O 1
ATOM 693 N N . LEU A 1 84 ? 28.710 -3.743 -26.731 1.00 94.06 84 LEU A N 1
ATOM 694 C CA . LEU A 1 84 ? 29.157 -5.041 -27.254 1.00 94.06 84 LEU A CA 1
ATOM 695 C C . LEU A 1 84 ? 29.644 -4.965 -28.709 1.00 94.06 84 LEU A C 1
ATOM 697 O O . LEU A 1 84 ? 30.656 -5.576 -29.055 1.00 94.06 84 LEU A O 1
ATOM 701 N N . CYS A 1 85 ? 28.962 -4.199 -29.565 1.00 93.50 85 CYS A N 1
ATOM 702 C CA . CYS A 1 85 ? 29.408 -3.969 -30.942 1.00 93.50 85 CYS A CA 1
ATOM 703 C C . CYS A 1 85 ? 30.722 -3.178 -31.010 1.00 93.50 85 CYS A C 1
ATOM 705 O O . CYS A 1 85 ? 31.438 -3.280 -32.001 1.00 93.50 85 CYS A O 1
ATOM 707 N N . GLU A 1 86 ? 31.025 -2.355 -30.005 1.00 91.62 86 GLU A N 1
ATOM 708 C CA . GLU A 1 86 ? 32.273 -1.597 -29.916 1.00 91.62 86 GLU A CA 1
ATOM 709 C C . GLU A 1 86 ? 33.439 -2.448 -29.416 1.00 91.62 86 GLU A C 1
ATOM 711 O O . GLU A 1 86 ? 34.509 -2.419 -30.020 1.00 91.62 86 GLU A O 1
ATOM 716 N N . TYR A 1 87 ? 33.217 -3.265 -28.386 1.00 95.62 87 TYR A N 1
ATOM 717 C CA . TYR A 1 87 ? 34.243 -4.166 -27.860 1.00 95.62 87 TYR A CA 1
ATOM 718 C C . TYR A 1 87 ? 34.524 -5.368 -28.775 1.00 95.62 87 TYR A C 1
ATOM 720 O O . TYR A 1 87 ? 35.642 -5.880 -28.786 1.00 95.62 87 TYR A O 1
ATOM 728 N N . CYS A 1 88 ? 33.537 -5.843 -29.544 1.00 95.88 88 CYS A N 1
ATOM 729 C CA . CYS A 1 88 ? 33.651 -7.042 -30.386 1.00 95.88 88 CYS A CA 1
ATOM 730 C C . CYS A 1 88 ? 33.131 -6.808 -31.822 1.00 95.88 88 CYS A C 1
ATOM 732 O O . CYS A 1 88 ? 32.138 -7.423 -32.233 1.00 95.88 88 CYS A O 1
ATOM 734 N N . PRO A 1 89 ? 33.794 -5.955 -32.626 1.00 93.69 89 PRO A N 1
ATOM 735 C CA . PRO A 1 89 ? 33.302 -5.574 -33.954 1.00 93.69 89 PRO A CA 1
ATOM 736 C C . PRO A 1 89 ? 33.256 -6.756 -34.936 1.00 93.69 89 PRO A C 1
ATOM 738 O O . PRO A 1 89 ? 32.315 -6.911 -35.715 1.00 93.69 89 PRO A O 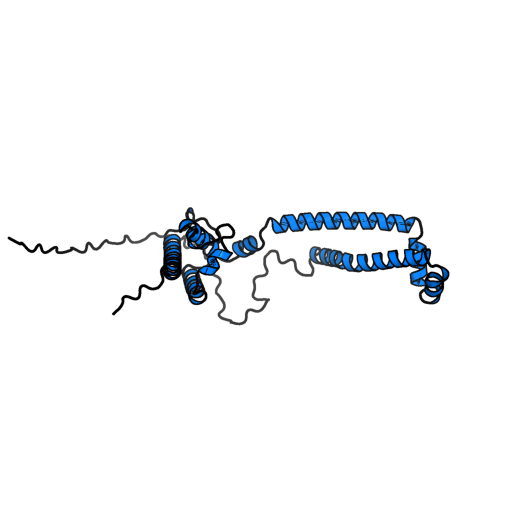1
ATOM 741 N N . GLU A 1 90 ? 34.247 -7.641 -34.871 1.00 95.94 90 GLU A N 1
ATOM 742 C CA . GLU A 1 90 ? 34.348 -8.800 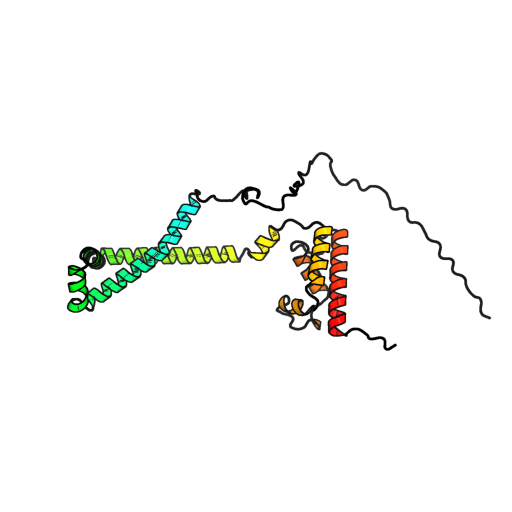-35.761 1.00 95.94 90 GLU A CA 1
ATOM 743 C C . GLU A 1 90 ? 33.275 -9.854 -35.463 1.00 95.94 90 GLU A C 1
ATOM 745 O O . GLU A 1 90 ? 32.631 -10.372 -36.375 1.00 95.94 90 GLU A O 1
ATOM 750 N N . THR A 1 91 ? 33.042 -10.125 -34.179 1.00 95.88 91 THR A N 1
ATOM 751 C CA . THR A 1 91 ? 32.163 -11.209 -33.729 1.00 95.88 91 THR A CA 1
ATOM 752 C C . THR A 1 91 ? 30.692 -10.802 -33.683 1.00 95.88 91 THR A C 1
ATOM 754 O O . THR A 1 91 ? 29.829 -11.636 -33.931 1.00 95.88 91 THR A O 1
ATOM 757 N N . ILE A 1 92 ? 30.385 -9.541 -33.357 1.00 94.81 92 ILE A N 1
ATOM 758 C CA . ILE A 1 92 ? 29.005 -9.088 -33.107 1.00 94.81 92 ILE A CA 1
ATOM 759 C C . ILE A 1 92 ? 28.546 -8.089 -34.169 1.00 94.81 92 ILE A C 1
ATOM 761 O O . ILE A 1 92 ? 27.481 -8.272 -34.755 1.00 94.81 92 ILE A O 1
ATOM 765 N N . GLN A 1 93 ? 29.339 -7.058 -34.478 1.00 93.75 93 GLN A N 1
ATOM 766 C CA . GLN A 1 93 ? 28.895 -5.986 -35.377 1.00 93.75 93 GLN A CA 1
ATOM 767 C C . GLN A 1 93 ? 28.718 -6.468 -36.826 1.00 93.75 93 GLN A C 1
ATOM 769 O O . GLN A 1 93 ? 27.715 -6.128 -37.456 1.00 93.75 93 GLN A O 1
ATOM 774 N N . LYS A 1 94 ? 29.655 -7.267 -37.360 1.00 93.62 94 LYS A N 1
ATOM 775 C CA . LYS A 1 94 ? 29.570 -7.796 -38.735 1.00 93.62 94 LYS A CA 1
ATOM 776 C C . LYS A 1 94 ? 28.346 -8.704 -38.947 1.00 93.62 94 LYS A C 1
ATOM 778 O O . LYS A 1 94 ? 27.584 -8.428 -39.877 1.00 93.62 94 LYS A O 1
ATOM 783 N N . PRO A 1 95 ? 28.079 -9.716 -38.095 1.00 96.88 95 PRO A N 1
ATOM 784 C CA . PRO A 1 95 ? 26.849 -10.501 -38.199 1.00 96.88 95 PRO A CA 1
ATOM 785 C C . PRO A 1 95 ? 25.590 -9.663 -37.984 1.00 96.88 95 PRO A C 1
ATOM 787 O O . PRO A 1 95 ? 24.617 -9.835 -38.712 1.00 96.88 95 PRO A O 1
ATOM 790 N N . LEU A 1 96 ? 25.601 -8.722 -37.034 1.00 95.38 96 LEU A N 1
ATOM 791 C CA . LEU A 1 96 ? 24.443 -7.871 -36.772 1.00 95.38 96 LEU A CA 1
ATOM 792 C C . LEU A 1 96 ? 24.088 -6.996 -37.980 1.00 95.38 96 LEU A C 1
ATOM 794 O O . LEU A 1 96 ? 22.916 -6.873 -38.319 1.00 95.38 96 LEU A O 1
ATOM 798 N N . ALA A 1 97 ? 25.085 -6.431 -38.664 1.00 96.19 97 ALA A N 1
ATOM 799 C CA . ALA A 1 97 ? 24.872 -5.664 -39.887 1.00 96.19 97 ALA A CA 1
ATOM 800 C C . ALA A 1 97 ? 24.320 -6.523 -41.035 1.00 96.19 97 ALA A C 1
ATOM 802 O O . ALA A 1 97 ? 23.530 -6.026 -41.837 1.00 96.19 97 ALA A O 1
ATOM 803 N N . PHE A 1 98 ? 24.713 -7.798 -41.100 1.00 97.12 98 PHE A N 1
ATOM 804 C CA . PHE A 1 98 ? 24.251 -8.733 -42.123 1.00 97.12 98 PHE A CA 1
ATOM 805 C C . PHE A 1 98 ? 22.816 -9.218 -41.869 1.00 97.12 98 PHE A C 1
ATOM 807 O O . PHE A 1 98 ? 21.976 -9.141 -42.762 1.00 97.12 98 PHE A O 1
ATOM 814 N N . TYR A 1 99 ? 22.518 -9.686 -40.653 1.00 97.50 99 TYR A N 1
ATOM 815 C CA . TYR A 1 99 ? 21.213 -10.264 -40.315 1.00 97.50 99 TYR A CA 1
ATOM 816 C C . TYR A 1 99 ? 20.158 -9.209 -39.946 1.00 97.50 99 TYR A C 1
ATOM 818 O O . TYR A 1 99 ? 18.984 -9.381 -40.264 1.00 97.50 99 TYR A O 1
ATOM 826 N N . PHE A 1 100 ? 20.555 -8.106 -39.301 1.00 97.06 100 PHE A N 1
ATOM 827 C CA . PHE A 1 100 ? 19.648 -7.078 -38.774 1.00 97.06 100 PHE A CA 1
ATOM 828 C C . PHE A 1 100 ? 20.134 -5.653 -39.107 1.00 97.06 100 PHE A C 1
ATOM 830 O O . PHE A 1 100 ? 20.477 -4.873 -38.209 1.00 97.06 100 PHE A O 1
ATOM 837 N N . PRO A 1 101 ? 20.119 -5.253 -40.392 1.00 95.25 101 PRO A N 1
ATOM 838 C CA . PRO A 1 101 ? 20.673 -3.972 -40.839 1.00 95.25 101 PRO A CA 1
ATOM 839 C C . PRO A 1 101 ? 19.999 -2.756 -40.186 1.00 95.25 101 PRO A C 1
ATOM 841 O O . PRO A 1 101 ? 20.654 -1.747 -39.925 1.00 95.25 101 PRO A O 1
ATOM 844 N N . SER A 1 102 ? 18.703 -2.848 -39.869 1.00 94.81 102 SER A N 1
ATOM 845 C CA . SER A 1 102 ? 17.972 -1.798 -39.149 1.00 94.81 102 SER A CA 1
ATOM 846 C C . SER A 1 102 ? 18.529 -1.575 -37.743 1.00 94.81 102 SER A C 1
ATOM 848 O O . SER A 1 102 ? 18.739 -0.432 -37.344 1.00 94.81 102 SER A O 1
ATOM 850 N N . LEU A 1 103 ? 18.826 -2.654 -37.012 1.00 92.88 103 LEU A N 1
ATOM 851 C CA . LEU A 1 103 ? 19.373 -2.574 -35.658 1.00 92.88 103 LEU A CA 1
ATOM 852 C C . LEU A 1 103 ? 20.810 -2.045 -35.681 1.00 92.88 103 LEU A C 1
ATOM 854 O O . LEU A 1 103 ? 21.163 -1.190 -34.875 1.00 92.88 103 LEU A O 1
ATOM 858 N N . ALA A 1 104 ? 21.608 -2.469 -36.665 1.00 93.31 104 ALA A N 1
ATOM 859 C CA . ALA A 1 104 ? 22.950 -1.934 -36.883 1.00 93.31 104 ALA A CA 1
ATOM 860 C C . ALA A 1 104 ? 22.946 -0.427 -37.215 1.00 93.31 104 ALA A C 1
ATOM 862 O O . ALA A 1 104 ? 23.824 0.314 -36.769 1.00 93.31 104 ALA A O 1
ATOM 863 N N . ARG A 1 105 ? 21.945 0.062 -37.962 1.00 93.00 105 ARG A N 1
ATOM 864 C CA . ARG A 1 105 ? 21.765 1.503 -38.214 1.00 93.00 105 ARG A CA 1
ATOM 865 C C . ARG A 1 105 ? 21.428 2.271 -36.933 1.00 93.00 105 ARG A C 1
ATOM 867 O O . ARG A 1 105 ? 21.948 3.363 -36.724 1.00 93.00 105 ARG A O 1
ATOM 874 N N . VAL A 1 106 ? 20.594 1.701 -36.064 1.00 89.31 106 VAL A N 1
ATOM 875 C CA . VAL A 1 106 ? 20.265 2.301 -34.761 1.00 89.31 106 VAL A CA 1
ATOM 876 C C . VAL A 1 106 ? 21.500 2.364 -33.859 1.00 89.31 106 VAL A C 1
ATOM 878 O O . VAL A 1 106 ? 21.798 3.431 -33.328 1.00 89.31 106 VAL A O 1
ATOM 881 N N . THR A 1 107 ? 22.277 1.283 -33.737 1.00 90.31 107 THR A N 1
ATOM 882 C CA . THR A 1 107 ? 23.484 1.278 -32.888 1.00 90.31 107 THR A CA 1
ATOM 883 C C . THR A 1 107 ? 24.547 2.253 -33.395 1.00 90.31 107 THR A C 1
ATOM 885 O O . THR A 1 107 ? 25.171 2.956 -32.603 1.00 90.31 107 THR A O 1
ATOM 888 N N . THR A 1 108 ? 24.722 2.367 -34.715 1.00 89.06 108 THR A N 1
ATOM 889 C CA . THR A 1 108 ? 25.620 3.370 -35.315 1.00 89.06 108 THR A CA 1
ATOM 890 C C . THR A 1 108 ? 25.118 4.803 -35.138 1.00 89.06 108 THR A C 1
ATOM 892 O O . THR A 1 108 ? 25.927 5.688 -34.866 1.00 89.06 108 THR A O 1
ATOM 895 N N . MET A 1 109 ? 23.805 5.052 -35.203 1.00 87.88 109 MET A N 1
ATOM 896 C CA . MET A 1 109 ? 23.240 6.361 -34.853 1.00 87.88 109 MET A CA 1
ATOM 897 C C . MET A 1 109 ? 23.449 6.701 -33.375 1.00 87.88 109 MET A C 1
ATOM 899 O O . MET A 1 109 ? 23.784 7.840 -33.060 1.00 87.88 109 MET A O 1
ATOM 903 N N . MET A 1 110 ? 23.331 5.721 -32.475 1.00 84.06 110 MET A N 1
ATOM 904 C CA . MET A 1 110 ? 23.592 5.908 -31.042 1.00 84.06 110 MET A CA 1
ATOM 905 C C . MET A 1 110 ? 25.066 6.193 -30.723 1.00 84.06 110 MET A C 1
ATOM 907 O O . MET A 1 110 ? 25.349 6.777 -29.680 1.00 84.06 110 MET A O 1
ATOM 911 N N . LYS A 1 111 ? 26.003 5.819 -31.608 1.00 83.19 111 LYS A N 1
ATOM 912 C CA . LYS A 1 111 ? 27.421 6.215 -31.512 1.00 83.19 111 LYS A CA 1
ATOM 913 C C . LYS A 1 111 ? 27.668 7.673 -31.913 1.00 83.19 111 LYS A C 1
ATOM 915 O O . LYS A 1 111 ? 28.704 8.232 -31.568 1.00 83.19 111 LYS A O 1
ATOM 920 N N . SER A 1 112 ? 26.747 8.298 -32.649 1.00 81.94 112 SER A N 1
ATOM 921 C CA . SER A 1 112 ? 26.854 9.718 -32.986 1.00 81.94 112 SER A CA 1
ATOM 922 C C . SER A 1 112 ? 26.723 10.581 -31.727 1.00 81.94 112 SER A C 1
ATOM 924 O O . SER A 1 112 ? 26.043 10.200 -30.779 1.00 81.94 112 SER A O 1
ATOM 926 N N . TYR A 1 113 ? 27.310 11.782 -31.736 1.00 74.00 113 TYR A N 1
ATOM 927 C CA . TYR A 1 113 ? 27.242 12.771 -30.646 1.00 74.00 113 TYR A CA 1
ATOM 928 C C . TYR A 1 113 ? 25.807 13.024 -30.131 1.00 74.00 113 TYR A C 1
ATOM 930 O O . TYR A 1 113 ? 25.593 13.320 -28.955 1.00 74.00 113 TYR A O 1
ATOM 938 N N . TYR A 1 114 ? 24.808 12.853 -31.000 1.00 71.81 114 TYR A N 1
ATOM 939 C CA . TYR A 1 114 ? 23.387 12.944 -30.659 1.00 71.81 114 TYR A CA 1
ATOM 940 C C . TYR A 1 114 ? 22.891 11.820 -29.738 1.00 71.81 114 TYR A C 1
ATOM 942 O O . TYR A 1 114 ? 22.019 12.068 -28.909 1.00 71.81 114 TYR A O 1
ATOM 950 N N . GLY A 1 115 ? 23.454 10.613 -29.841 1.00 70.94 115 GLY A N 1
ATOM 951 C CA . GLY A 1 115 ? 23.122 9.483 -28.976 1.00 70.94 115 GLY A CA 1
ATOM 952 C C . GLY A 1 115 ? 23.473 9.761 -27.519 1.00 70.94 115 GLY A C 1
ATOM 953 O O . GLY A 1 115 ? 22.628 9.567 -26.653 1.00 70.94 115 GLY A O 1
ATOM 954 N N . CYS A 1 116 ? 24.657 10.325 -27.253 1.00 72.50 116 CYS A N 1
ATOM 955 C CA . CYS A 1 116 ? 25.067 10.715 -25.899 1.00 72.50 116 CYS A CA 1
ATOM 956 C C . CYS A 1 116 ? 24.111 11.742 -25.275 1.00 72.50 116 CYS A C 1
ATOM 958 O O . CYS A 1 116 ? 23.687 11.575 -24.139 1.00 72.50 116 CYS A O 1
ATOM 960 N N . ARG A 1 117 ? 23.680 12.756 -26.039 1.00 80.44 117 ARG A N 1
ATOM 961 C CA . ARG A 1 117 ? 22.728 13.756 -25.528 1.00 80.44 117 ARG A CA 1
ATOM 962 C C . ARG A 1 117 ? 21.347 13.180 -25.232 1.00 80.44 117 ARG A C 1
ATOM 964 O O . ARG A 1 117 ? 20.707 13.615 -24.281 1.00 80.44 117 ARG A O 1
ATOM 971 N N . LEU A 1 118 ? 20.876 12.231 -26.041 1.00 77.56 118 LEU A N 1
ATOM 972 C CA . LEU A 1 118 ? 19.613 11.544 -25.765 1.00 77.56 118 LEU A CA 1
ATOM 973 C C . LEU A 1 118 ? 19.700 10.718 -24.478 1.00 77.56 118 LEU A C 1
ATOM 975 O O . LEU A 1 118 ? 18.737 10.720 -23.717 1.00 77.56 118 LEU A O 1
ATOM 979 N N . VAL A 1 119 ? 20.852 10.090 -24.208 1.00 74.12 119 VAL A N 1
ATOM 980 C CA . VAL A 1 119 ? 21.112 9.388 -22.940 1.00 74.12 119 VAL A CA 1
ATOM 981 C C . VAL A 1 119 ? 21.006 10.355 -21.767 1.00 74.12 119 VAL A C 1
ATOM 983 O O . VAL A 1 119 ? 20.268 10.088 -20.826 1.00 74.12 119 VAL A O 1
ATOM 986 N N . ASP A 1 120 ? 21.691 11.497 -21.844 1.00 76.50 120 ASP A N 1
ATOM 987 C CA . ASP A 1 120 ? 21.704 12.483 -20.762 1.00 76.50 120 ASP A CA 1
ATOM 988 C C . ASP A 1 120 ? 20.297 13.027 -20.478 1.00 76.50 120 ASP A C 1
ATOM 990 O O . ASP A 1 120 ? 19.876 13.118 -19.324 1.00 76.50 120 ASP A O 1
ATOM 994 N N . ILE A 1 121 ? 19.533 13.338 -21.531 1.00 84.31 121 ILE A N 1
ATOM 995 C CA . ILE A 1 121 ? 18.144 13.798 -21.407 1.00 84.31 121 ILE A CA 1
ATOM 996 C C . ILE A 1 121 ? 17.263 12.702 -20.798 1.00 84.31 121 ILE A C 1
ATOM 998 O O . ILE A 1 121 ? 16.448 12.995 -19.924 1.00 84.31 121 ILE A O 1
ATOM 1002 N N . TRP A 1 122 ? 17.428 11.447 -21.223 1.00 80.31 122 TRP A N 1
ATOM 1003 C CA . TRP A 1 122 ? 16.670 10.323 -20.678 1.00 80.31 122 TRP A CA 1
ATOM 1004 C C . TRP A 1 122 ? 16.955 10.114 -19.189 1.00 80.31 122 TRP A C 1
ATOM 1006 O O . TRP A 1 122 ? 16.017 10.048 -18.397 1.00 80.31 122 TRP A O 1
ATOM 1016 N N . CYS A 1 123 ? 18.229 10.111 -18.789 1.00 77.19 123 CYS A N 1
ATOM 1017 C CA . CYS A 1 123 ? 18.636 10.014 -17.387 1.00 77.19 123 CYS A CA 1
ATOM 1018 C C . CYS A 1 123 ? 18.041 11.148 -16.537 1.00 77.19 123 CYS A C 1
ATOM 1020 O O . CYS A 1 123 ? 17.598 10.917 -15.413 1.00 77.19 123 CYS A O 1
ATOM 1022 N N . MET A 1 124 ? 17.979 12.372 -17.074 1.00 84.25 124 MET A N 1
ATOM 1023 C CA . MET A 1 124 ? 17.343 13.506 -16.392 1.00 84.25 124 MET A CA 1
ATOM 1024 C C . MET A 1 124 ? 15.831 13.310 -16.215 1.00 84.25 124 MET A C 1
ATOM 1026 O O . MET A 1 124 ? 15.297 13.607 -15.145 1.00 84.25 124 MET A O 1
ATOM 1030 N N . ILE A 1 125 ? 15.140 12.793 -17.237 1.00 83.94 125 ILE A N 1
ATOM 1031 C CA . ILE A 1 125 ? 13.704 12.478 -17.167 1.00 83.94 125 ILE A CA 1
ATOM 1032 C C . ILE A 1 125 ? 13.449 11.369 -16.139 1.00 83.94 125 ILE A C 1
ATOM 1034 O O . ILE A 1 125 ? 12.538 11.493 -15.322 1.00 83.94 125 ILE A O 1
ATOM 1038 N N . GLU A 1 126 ? 14.265 10.315 -16.139 1.00 79.25 126 GLU A N 1
ATOM 1039 C CA . GLU A 1 126 ? 14.159 9.199 -15.197 1.00 79.25 126 GLU A CA 1
ATOM 1040 C C . GLU A 1 126 ? 14.390 9.652 -13.751 1.00 79.25 126 GLU A C 1
ATOM 1042 O O . GLU A 1 126 ? 13.591 9.335 -12.867 1.00 79.25 126 GLU A O 1
ATOM 1047 N N . ALA A 1 127 ? 15.421 10.466 -13.505 1.00 80.00 127 ALA A N 1
ATOM 1048 C CA . ALA A 1 127 ? 15.685 11.030 -12.186 1.00 80.00 127 ALA A CA 1
ATOM 1049 C C . ALA A 1 127 ? 14.513 11.897 -11.693 1.00 80.00 127 ALA A C 1
ATOM 1051 O O . ALA A 1 127 ? 14.074 11.758 -10.549 1.00 80.00 127 ALA A O 1
ATOM 1052 N N . ALA A 1 128 ? 13.956 12.751 -12.559 1.00 83.94 128 ALA A N 1
ATOM 1053 C CA . ALA A 1 128 ? 12.793 13.570 -12.229 1.00 83.94 128 ALA A CA 1
ATOM 1054 C C . ALA A 1 128 ? 11.551 12.714 -11.924 1.00 83.94 128 ALA A C 1
ATOM 1056 O O . ALA A 1 128 ? 10.849 12.971 -10.941 1.00 83.94 128 ALA A O 1
ATOM 1057 N N . PHE A 1 129 ? 11.306 11.669 -12.718 1.00 83.25 129 PHE A N 1
ATOM 1058 C CA . PHE A 1 129 ? 10.217 10.720 -12.490 1.00 83.25 129 PHE A CA 1
ATOM 1059 C C . PHE A 1 129 ? 10.380 9.982 -11.158 1.00 83.25 129 PHE A C 1
ATOM 1061 O O . PHE A 1 129 ? 9.431 9.901 -10.379 1.00 83.25 129 PHE A O 1
ATOM 1068 N N . PHE A 1 130 ? 11.587 9.512 -10.839 1.00 79.56 130 PHE A N 1
ATOM 1069 C CA . PHE A 1 130 ? 11.863 8.824 -9.581 1.00 79.56 130 PHE A CA 1
ATOM 1070 C C . PHE A 1 130 ? 11.650 9.736 -8.366 1.00 79.56 130 PHE A C 1
ATOM 1072 O O . PHE A 1 130 ? 11.030 9.321 -7.383 1.00 79.56 130 PHE A O 1
ATOM 1079 N N . ILE A 1 131 ? 12.102 10.993 -8.440 1.00 81.44 131 ILE A N 1
ATOM 1080 C CA . ILE A 1 131 ? 11.857 12.000 -7.397 1.00 81.44 131 ILE A CA 1
ATOM 1081 C C . ILE A 1 131 ? 10.352 12.237 -7.238 1.00 81.44 131 ILE A C 1
ATOM 1083 O O . ILE A 1 131 ? 9.850 12.205 -6.114 1.00 81.44 131 ILE A O 1
ATOM 1087 N N . TYR A 1 132 ? 9.616 12.408 -8.339 1.00 84.94 132 TYR A N 1
ATOM 1088 C CA . TYR A 1 132 ? 8.164 12.581 -8.301 1.00 84.94 132 TYR A CA 1
ATOM 1089 C C . TYR A 1 132 ? 7.456 11.376 -7.672 1.00 84.94 132 TYR A C 1
ATOM 1091 O O . TYR A 1 132 ? 6.652 11.554 -6.761 1.00 84.94 132 TYR A O 1
ATOM 1099 N N . CYS A 1 133 ? 7.783 10.148 -8.084 1.00 79.00 133 CYS A N 1
ATOM 1100 C CA . CYS A 1 133 ? 7.233 8.929 -7.492 1.00 79.00 133 CYS A CA 1
ATOM 1101 C C . CYS A 1 133 ? 7.553 8.830 -6.002 1.00 79.00 133 CYS A C 1
ATOM 1103 O O . CYS A 1 133 ? 6.671 8.493 -5.222 1.00 79.00 133 CYS A O 1
ATOM 1105 N N . ARG A 1 134 ? 8.774 9.172 -5.579 1.00 76.38 134 ARG A N 1
ATOM 1106 C CA . ARG A 1 134 ? 9.150 9.197 -4.159 1.00 76.38 134 ARG A CA 1
ATOM 1107 C C . ARG A 1 134 ? 8.358 10.229 -3.365 1.00 76.38 134 ARG A C 1
ATOM 1109 O O . ARG A 1 134 ? 7.904 9.909 -2.270 1.00 76.38 134 ARG A O 1
ATOM 1116 N N . VAL A 1 135 ? 8.169 11.433 -3.901 1.00 78.25 135 VAL A N 1
ATOM 1117 C CA . VAL A 1 135 ? 7.349 12.477 -3.269 1.00 78.25 135 VAL A CA 1
ATOM 1118 C C . VAL A 1 135 ? 5.885 12.049 -3.220 1.00 78.25 135 VAL A C 1
ATOM 1120 O O . VAL A 1 135 ? 5.265 12.168 -2.171 1.00 78.25 135 VAL A O 1
ATOM 1123 N N . LYS A 1 136 ? 5.347 11.483 -4.305 1.00 77.94 136 LYS A N 1
ATOM 1124 C CA . LYS A 1 136 ? 3.973 10.975 -4.372 1.00 77.94 136 LYS A CA 1
ATOM 1125 C C . LYS A 1 136 ? 3.758 9.819 -3.401 1.00 77.94 136 LYS A C 1
ATOM 1127 O O . LYS A 1 136 ? 2.756 9.816 -2.710 1.00 77.94 136 LYS A O 1
ATOM 1132 N N . ILE A 1 137 ? 4.680 8.861 -3.326 1.00 74.25 137 ILE A N 1
ATOM 1133 C CA . ILE A 1 137 ? 4.609 7.747 -2.375 1.00 74.25 137 ILE A CA 1
ATOM 1134 C C . ILE A 1 137 ? 4.681 8.282 -0.952 1.00 74.25 137 ILE A C 1
ATOM 1136 O O . ILE A 1 137 ? 3.847 7.893 -0.158 1.00 74.25 137 ILE A O 1
ATOM 1140 N N . ARG A 1 13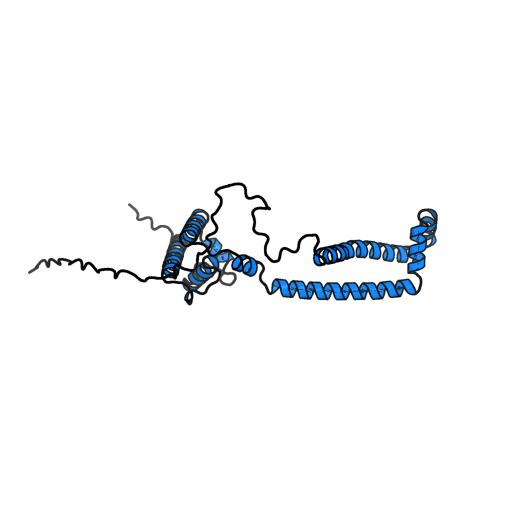8 ? 5.582 9.219 -0.631 1.00 74.25 138 ARG A N 1
ATOM 1141 C CA . ARG A 1 138 ? 5.599 9.851 0.699 1.00 74.25 138 ARG A CA 1
ATOM 1142 C C . ARG A 1 138 ? 4.307 10.604 1.009 1.00 74.25 138 ARG A C 1
ATOM 1144 O O . ARG A 1 138 ? 3.810 10.501 2.118 1.00 74.25 138 ARG A O 1
ATOM 1151 N N . TYR A 1 139 ? 3.758 11.325 0.036 1.00 72.56 139 TYR A N 1
ATOM 1152 C CA . TYR A 1 139 ? 2.488 12.037 0.171 1.00 72.56 139 TYR A CA 1
ATOM 1153 C C . TYR A 1 139 ? 1.304 11.075 0.359 1.00 72.56 139 TYR A C 1
ATOM 1155 O O . TYR A 1 139 ? 0.426 11.313 1.182 1.00 72.56 139 TYR A O 1
ATOM 1163 N N . LEU A 1 140 ? 1.289 9.967 -0.381 1.00 60.81 140 LEU A N 1
ATOM 1164 C CA . LEU A 1 140 ? 0.277 8.925 -0.247 1.00 60.81 140 LEU A CA 1
ATOM 1165 C C . LEU A 1 140 ? 0.458 8.121 1.040 1.00 60.81 140 LEU A C 1
ATOM 1167 O O . LEU A 1 140 ? -0.532 7.785 1.650 1.00 60.81 140 LEU A O 1
ATOM 1171 N N . GLN A 1 141 ? 1.684 7.856 1.485 1.00 58.38 141 GLN A N 1
ATOM 1172 C CA . GLN A 1 141 ? 1.973 7.186 2.756 1.00 58.38 141 GLN A CA 1
ATOM 1173 C C . GLN A 1 141 ? 1.683 8.083 3.960 1.00 58.38 141 GLN A C 1
ATOM 1175 O O . GLN A 1 141 ? 1.364 7.571 5.019 1.00 58.38 141 GLN A O 1
ATOM 1180 N N . SER A 1 142 ? 1.756 9.412 3.810 1.00 60.22 142 SER A N 1
ATOM 1181 C CA . SER A 1 142 ? 1.290 10.345 4.846 1.00 60.22 142 SER A CA 1
ATOM 1182 C C . SER A 1 142 ? -0.234 10.402 4.980 1.00 60.22 142 SER A C 1
ATOM 1184 O O . SER A 1 142 ? -0.736 11.054 5.886 1.00 60.22 142 SER A O 1
ATOM 1186 N N . LYS A 1 143 ? -0.968 9.760 4.067 1.00 54.28 143 LYS A N 1
ATOM 1187 C CA . LYS A 1 143 ? -2.396 9.487 4.200 1.00 54.28 143 LYS A CA 1
ATOM 1188 C C . LYS A 1 143 ? -2.521 7.989 4.399 1.00 54.28 143 LYS A C 1
ATOM 1190 O O . LYS A 1 143 ? -2.571 7.267 3.407 1.00 54.28 143 LYS A O 1
ATOM 1195 N N . ASP A 1 144 ? -2.469 7.532 5.644 1.00 54.66 144 ASP A N 1
ATOM 1196 C CA . ASP A 1 144 ? -2.434 6.106 5.945 1.00 54.66 144 ASP A CA 1
ATOM 1197 C C . ASP A 1 144 ? -3.557 5.411 5.156 1.00 54.66 144 ASP A C 1
ATOM 1199 O O . ASP A 1 144 ? -4.721 5.776 5.317 1.00 54.66 144 ASP A O 1
ATOM 1203 N N . PRO A 1 145 ? -3.269 4.498 4.212 1.00 54.56 145 PRO A N 1
ATOM 1204 C CA . PRO A 1 145 ? -4.316 3.898 3.388 1.00 54.56 145 PRO A CA 1
ATOM 1205 C C . PRO A 1 145 ? -5.338 3.152 4.253 1.00 54.56 145 PRO A C 1
ATOM 1207 O O . PRO A 1 145 ? -6.487 3.007 3.846 1.00 54.56 145 PRO A O 1
ATOM 1210 N N . LEU A 1 146 ? -4.937 2.741 5.461 1.00 52.97 146 LEU A N 1
ATOM 1211 C CA . LEU A 1 146 ? -5.833 2.236 6.489 1.00 52.97 146 LEU A CA 1
ATOM 1212 C C . LEU A 1 146 ? -6.746 3.341 7.038 1.00 52.97 146 LEU A C 1
ATOM 1214 O O . LEU A 1 146 ? -7.954 3.170 7.008 1.00 52.97 146 LEU A O 1
ATOM 1218 N N . GLU A 1 147 ? -6.210 4.496 7.444 1.00 53.62 147 GLU A N 1
ATOM 1219 C CA . GLU A 1 147 ? -7.005 5.656 7.881 1.00 53.62 147 GLU A CA 1
ATOM 1220 C C . GLU A 1 147 ? -7.910 6.197 6.768 1.00 53.62 147 GLU A C 1
ATOM 1222 O O . GLU A 1 147 ? -9.032 6.614 7.030 1.00 53.62 147 GLU A O 1
ATOM 1227 N N . ALA A 1 148 ? -7.470 6.175 5.509 1.00 55.22 148 ALA A N 1
ATOM 1228 C CA . ALA A 1 148 ? -8.274 6.593 4.364 1.00 55.22 148 ALA A CA 1
ATOM 1229 C C . ALA A 1 148 ? -9.431 5.617 4.091 1.00 55.22 148 ALA A C 1
ATOM 1231 O O . ALA A 1 148 ? -10.540 6.049 3.792 1.00 55.22 148 ALA A O 1
ATOM 1232 N N . CYS A 1 149 ? -9.194 4.309 4.229 1.00 53.75 149 CYS A N 1
ATOM 1233 C CA . CYS A 1 149 ? -10.244 3.296 4.126 1.00 53.75 149 CYS A CA 1
ATOM 1234 C C . CYS A 1 149 ? -11.186 3.307 5.342 1.00 53.75 149 CYS A C 1
ATOM 1236 O O . CYS A 1 149 ? -12.388 3.140 5.164 1.00 53.75 149 CYS A O 1
ATOM 1238 N N . LEU A 1 150 ? -10.664 3.537 6.551 1.00 53.53 150 LEU A N 1
ATOM 1239 C CA . LEU A 1 150 ? -11.440 3.636 7.793 1.00 53.53 150 LEU A CA 1
ATOM 1240 C C . LEU A 1 150 ? -12.272 4.923 7.833 1.00 53.53 150 LEU A C 1
ATOM 1242 O O . LEU A 1 150 ? -13.444 4.876 8.170 1.00 53.53 150 LEU A O 1
ATOM 1246 N N . SER A 1 151 ? -11.722 6.057 7.394 1.00 53.00 151 SER A N 1
ATOM 1247 C CA . SER A 1 151 ? -12.463 7.327 7.298 1.00 53.00 151 SER A CA 1
ATOM 1248 C C . SER A 1 151 ? -13.514 7.343 6.186 1.00 53.00 151 SER A C 1
ATOM 1250 O O . SER A 1 151 ? -14.429 8.165 6.219 1.00 53.00 151 SER A O 1
ATOM 1252 N N . ALA A 1 152 ? -13.400 6.446 5.203 1.00 58.06 152 ALA A N 1
ATOM 1253 C CA . ALA A 1 152 ? -14.413 6.234 4.173 1.00 58.06 152 ALA A CA 1
ATOM 1254 C C . ALA A 1 152 ? -15.459 5.174 4.565 1.00 58.06 152 ALA A C 1
ATOM 1256 O O . ALA A 1 152 ? -16.464 5.032 3.860 1.00 58.06 152 ALA A O 1
ATOM 1257 N N . ALA A 1 153 ? -15.244 4.426 5.654 1.00 63.75 153 ALA A N 1
ATOM 1258 C CA . ALA A 1 153 ? -16.206 3.444 6.121 1.00 63.75 153 ALA A CA 1
ATOM 1259 C C . ALA A 1 153 ? -17.463 4.172 6.637 1.00 63.75 153 ALA A C 1
ATOM 1261 O O . ALA A 1 153 ? -17.359 5.127 7.407 1.00 63.75 153 ALA A O 1
ATOM 1262 N N . PRO A 1 154 ? -18.667 3.785 6.182 1.00 63.69 154 PRO A N 1
ATOM 1263 C CA . PRO A 1 154 ? -19.895 4.369 6.695 1.00 63.69 154 PRO A CA 1
ATOM 1264 C C . PRO A 1 154 ? -20.037 4.029 8.180 1.00 63.69 154 PRO A C 1
ATOM 1266 O O . PRO A 1 154 ? -19.821 2.878 8.558 1.00 63.69 154 PRO A O 1
ATOM 1269 N N . MET A 1 155 ? -20.437 5.017 8.990 1.00 69.94 155 MET A N 1
ATOM 1270 C CA . MET A 1 155 ? -20.674 4.818 10.421 1.00 69.94 155 MET A CA 1
ATOM 1271 C C . MET A 1 155 ? -21.615 3.628 10.623 1.00 69.94 155 MET A C 1
ATOM 1273 O O . MET A 1 155 ? -22.744 3.637 10.123 1.00 69.94 155 MET A O 1
ATOM 1277 N N . LEU A 1 156 ? -21.137 2.608 11.335 1.00 79.88 156 LEU A N 1
ATOM 1278 C CA . LEU A 1 156 ? -21.951 1.455 11.708 1.00 79.88 156 LEU A CA 1
ATOM 1279 C C . LEU A 1 156 ? -23.059 1.910 12.657 1.00 79.88 156 LEU A C 1
ATOM 1281 O O . LEU A 1 156 ? -22.790 2.572 13.666 1.00 79.88 156 LEU A O 1
ATOM 1285 N N . ASP A 1 157 ? -24.293 1.513 12.349 1.00 88.31 157 ASP A N 1
ATOM 1286 C CA . ASP A 1 157 ? -25.405 1.655 13.282 1.00 88.31 157 ASP A CA 1
ATOM 1287 C C . ASP A 1 157 ? -25.104 0.861 14.566 1.00 88.31 157 ASP A C 1
ATOM 1289 O O . ASP A 1 157 ? -24.424 -0.168 14.545 1.00 88.31 157 ASP A O 1
ATOM 1293 N N . THR A 1 158 ? -25.641 1.320 15.696 1.00 89.56 158 THR A N 1
ATOM 1294 C CA . THR A 1 158 ? -25.423 0.738 17.032 1.00 89.56 158 THR A CA 1
ATOM 1295 C C . THR A 1 158 ? -25.657 -0.780 17.066 1.00 89.56 158 THR A C 1
ATOM 1297 O O . THR A 1 158 ? -24.860 -1.528 17.629 1.00 89.56 158 THR A O 1
ATOM 1300 N N . GLU A 1 159 ? -26.720 -1.263 16.414 1.00 91.50 159 GLU A N 1
ATOM 1301 C CA . GLU A 1 159 ? -27.029 -2.698 16.332 1.00 91.50 159 GLU A CA 1
ATOM 1302 C C . GLU A 1 159 ? -26.026 -3.467 15.461 1.00 91.50 159 GLU A C 1
ATOM 1304 O O . GLU A 1 159 ? -25.582 -4.551 15.844 1.00 91.50 159 GLU A O 1
ATOM 1309 N N . GLU A 1 160 ? -25.629 -2.904 14.313 1.00 90.69 160 GLU A N 1
ATOM 1310 C CA . GLU A 1 160 ? -24.630 -3.524 13.437 1.00 90.69 160 GLU A CA 1
ATOM 1311 C C . GLU A 1 160 ? -23.282 -3.630 14.171 1.00 90.69 160 GLU A C 1
ATOM 1313 O O . GLU A 1 160 ? -22.646 -4.686 14.127 1.00 90.69 160 GLU A O 1
ATOM 1318 N N . ARG A 1 161 ? -22.898 -2.599 14.937 1.00 93.50 161 ARG A N 1
ATOM 1319 C CA . ARG A 1 161 ? -21.679 -2.577 15.760 1.00 93.50 161 ARG A CA 1
ATOM 1320 C C . ARG A 1 161 ? -21.673 -3.674 16.824 1.00 93.50 161 ARG A C 1
ATOM 1322 O O . ARG A 1 161 ? -20.693 -4.410 16.922 1.00 93.50 161 ARG A O 1
ATOM 1329 N N . ARG A 1 162 ? -22.765 -3.830 17.581 1.00 94.31 162 ARG A N 1
ATOM 1330 C CA . ARG A 1 162 ? -22.895 -4.910 18.578 1.00 94.31 162 ARG A CA 1
ATOM 1331 C C . ARG A 1 162 ? -22.832 -6.289 17.923 1.00 94.31 162 ARG A C 1
ATOM 1333 O O . ARG A 1 162 ? -22.095 -7.147 18.391 1.00 94.31 162 ARG A O 1
ATOM 1340 N N . SER A 1 163 ? -23.518 -6.481 16.794 1.00 94.88 163 SER A N 1
ATOM 1341 C CA . SER A 1 163 ? -23.483 -7.757 16.063 1.00 94.88 163 SER A CA 1
ATOM 1342 C C . SER A 1 163 ? -22.086 -8.098 15.527 1.00 94.88 163 SER A C 1
ATOM 1344 O O . SER A 1 163 ? -21.682 -9.263 15.502 1.00 94.88 163 SER A O 1
ATOM 1346 N N . LEU A 1 164 ? -21.325 -7.077 15.116 1.00 93.81 164 LEU A N 1
ATOM 1347 C CA . LEU A 1 164 ? -19.938 -7.225 14.697 1.00 93.81 164 LEU A CA 1
ATOM 1348 C C . LEU A 1 164 ? -19.064 -7.625 15.886 1.00 93.81 164 LEU A C 1
ATOM 1350 O O . LEU A 1 164 ? -18.299 -8.578 15.764 1.00 93.81 164 LEU A O 1
ATOM 1354 N N . TRP A 1 165 ? -19.217 -6.951 17.027 1.00 95.75 165 TRP A N 1
ATOM 1355 C CA . TRP A 1 165 ? -18.490 -7.271 18.254 1.00 95.75 165 TRP A CA 1
ATOM 1356 C C . TRP A 1 165 ? -18.745 -8.707 18.718 1.00 95.75 165 TRP A C 1
ATOM 1358 O O . TRP A 1 165 ? -17.800 -9.474 18.889 1.00 95.75 165 TRP A O 1
ATOM 1368 N N . GLU A 1 166 ? -20.013 -9.114 18.812 1.00 95.88 166 GLU A N 1
ATOM 1369 C CA . GLU A 1 166 ? -20.404 -10.484 19.164 1.00 95.88 166 GLU A CA 1
ATOM 1370 C C . GLU A 1 166 ? -19.757 -11.511 18.230 1.00 95.88 166 GLU A C 1
ATOM 1372 O O . GLU A 1 166 ? -19.280 -12.557 18.672 1.00 95.88 166 GLU A O 1
ATOM 1377 N N . ARG A 1 167 ? -19.691 -11.209 16.928 1.00 95.88 167 ARG A N 1
ATOM 1378 C CA . ARG A 1 167 ? -19.049 -12.084 15.946 1.00 95.88 167 ARG A CA 1
ATOM 1379 C C . ARG A 1 167 ? -17.534 -12.151 16.122 1.00 95.88 167 ARG A C 1
ATOM 1381 O O . ARG A 1 167 ? -16.988 -13.244 16.004 1.00 95.88 167 ARG A O 1
ATOM 1388 N N . ILE A 1 168 ? -16.867 -11.026 16.380 1.00 93.00 168 ILE A N 1
ATOM 1389 C CA . ILE A 1 168 ? -15.422 -10.996 16.656 1.00 93.00 168 ILE A CA 1
ATOM 1390 C C . ILE A 1 168 ? -15.141 -11.837 17.902 1.00 93.00 168 ILE A C 1
ATOM 1392 O O . ILE A 1 168 ? -14.326 -12.749 17.846 1.00 93.00 168 ILE A O 1
ATOM 1396 N N . MET A 1 169 ? -15.899 -11.624 18.978 1.00 94.12 169 MET A N 1
ATOM 1397 C CA . MET A 1 169 ? -15.789 -12.389 20.220 1.00 94.12 169 MET A CA 1
ATOM 1398 C C . MET A 1 169 ? -16.123 -13.880 20.037 1.00 94.12 169 MET A C 1
ATOM 1400 O O . MET A 1 169 ? -15.567 -14.737 20.724 1.00 94.12 169 MET A O 1
ATOM 1404 N N . ALA A 1 170 ? -17.015 -14.241 19.116 1.00 93.56 170 ALA A N 1
ATOM 1405 C CA . ALA A 1 170 ? -17.312 -15.642 18.819 1.00 93.56 170 ALA A CA 1
ATOM 1406 C C . ALA A 1 170 ? -16.190 -16.347 18.038 1.00 93.56 170 ALA A C 1
ATOM 1408 O O . ALA A 1 170 ? -16.017 -17.556 18.188 1.00 93.56 170 ALA A O 1
ATOM 1409 N N . VAL A 1 171 ? -15.463 -15.617 17.187 1.00 95.19 171 VAL A N 1
ATOM 1410 C CA . VAL A 1 171 ? -14.366 -16.161 16.370 1.00 95.19 171 VAL A CA 1
ATOM 1411 C C . VAL A 1 171 ? -13.060 -16.191 17.160 1.00 95.19 171 VAL A C 1
ATOM 1413 O O . VAL A 1 171 ? -12.383 -17.216 17.169 1.00 95.19 171 VAL A O 1
ATOM 1416 N N . GLU A 1 172 ? -12.737 -15.099 17.848 1.00 91.25 172 GLU A N 1
ATOM 1417 C CA . GLU A 1 172 ? -11.503 -14.943 18.613 1.00 91.25 172 GLU A CA 1
ATOM 1418 C C . GLU A 1 172 ? -11.733 -15.312 20.078 1.00 91.25 172 GLU A C 1
ATOM 1420 O O . GLU A 1 172 ? -12.128 -14.491 20.909 1.00 91.25 172 GLU A O 1
ATOM 1425 N N . SER A 1 173 ? -11.520 -16.587 20.403 1.00 88.25 173 SER A N 1
ATOM 1426 C CA . SER A 1 173 ? -11.662 -17.094 21.773 1.00 88.25 173 SER A CA 1
ATOM 1427 C C . SER A 1 173 ? -10.514 -16.682 22.698 1.00 88.25 173 SER A C 1
ATOM 1429 O O . SER A 1 173 ? -10.729 -16.563 23.900 1.00 88.25 173 SER A O 1
ATOM 1431 N N . ASP A 1 174 ? -9.314 -16.496 22.149 1.00 90.94 174 ASP A N 1
ATOM 1432 C CA . ASP A 1 174 ? -8.085 -16.212 22.895 1.00 90.94 174 ASP A CA 1
ATOM 1433 C C . ASP A 1 174 ? -7.719 -14.728 22.747 1.00 90.94 174 ASP A C 1
ATOM 1435 O O . ASP A 1 174 ? -7.536 -14.288 21.616 1.00 90.94 174 ASP A O 1
ATOM 1439 N N . PRO A 1 175 ? -7.616 -13.925 23.824 1.00 90.25 175 PRO A N 1
ATOM 1440 C CA . PRO A 1 175 ? -7.297 -12.504 23.703 1.00 90.25 175 PRO A CA 1
ATOM 1441 C C . PRO A 1 175 ? -5.813 -12.228 23.394 1.00 90.25 175 PRO A C 1
ATOM 1443 O O . PRO A 1 175 ? -5.417 -11.065 23.330 1.00 90.25 175 PRO A O 1
ATOM 1446 N N . SER A 1 176 ? -4.996 -13.259 23.134 1.00 89.31 176 SER A N 1
ATOM 1447 C CA . SER A 1 176 ? -3.595 -13.119 22.706 1.00 89.31 176 SER A CA 1
ATOM 1448 C C . SER A 1 176 ? -3.409 -12.247 21.457 1.00 89.31 176 SER A C 1
ATOM 1450 O O . SER A 1 176 ? -2.353 -11.645 21.286 1.00 89.31 176 SER A O 1
ATOM 1452 N N . TRP A 1 177 ? -4.424 -12.132 20.591 1.00 90.94 177 TRP A N 1
ATOM 1453 C CA . TRP A 1 177 ? -4.368 -11.263 19.409 1.00 90.94 177 TRP A CA 1
ATOM 1454 C C . TRP A 1 177 ? -4.153 -9.785 19.764 1.00 90.94 177 TRP A C 1
ATOM 1456 O O . TRP A 1 177 ? -3.631 -9.037 18.941 1.00 90.94 177 TRP A O 1
ATOM 1466 N N . LEU A 1 178 ? -4.504 -9.347 20.979 1.00 89.62 178 LEU A N 1
ATOM 1467 C CA . LEU A 1 178 ? -4.251 -7.977 21.434 1.00 89.62 178 LEU A CA 1
ATOM 1468 C C . LEU A 1 178 ? -2.755 -7.658 21.492 1.00 89.62 178 LEU A C 1
ATOM 1470 O O . LEU A 1 178 ? -2.365 -6.529 21.203 1.00 89.62 178 LEU A O 1
ATOM 1474 N N . GLU A 1 179 ? -1.903 -8.635 21.807 1.00 89.25 179 GLU A N 1
ATOM 1475 C CA . GLU A 1 179 ? -0.451 -8.428 21.887 1.00 89.25 179 GLU A CA 1
ATOM 1476 C C . GLU A 1 179 ? 0.143 -8.024 20.528 1.00 89.25 179 GLU A C 1
ATOM 1478 O O . GLU A 1 179 ? 1.090 -7.241 20.470 1.00 89.25 179 GLU A O 1
ATOM 1483 N N . GLU A 1 180 ? -0.452 -8.483 19.422 1.00 86.94 180 GLU A N 1
ATOM 1484 C CA . GLU A 1 180 ? -0.031 -8.102 18.068 1.00 86.94 180 GLU A CA 1
ATOM 1485 C C . GLU A 1 180 ? -0.370 -6.640 17.733 1.00 86.94 180 GLU A C 1
ATOM 1487 O O . GLU A 1 180 ? 0.306 -6.020 16.910 1.00 86.94 180 GLU A O 1
ATOM 1492 N N . TRP A 1 181 ? -1.390 -6.072 18.386 1.00 87.19 181 TRP A N 1
ATOM 1493 C CA . TRP A 1 181 ? -1.802 -4.679 18.196 1.00 87.19 181 TRP A CA 1
ATOM 1494 C C . TRP A 1 181 ? -1.001 -3.701 19.056 1.00 87.19 181 TRP A C 1
ATOM 1496 O O . TRP A 1 181 ? -0.730 -2.580 18.620 1.00 87.19 181 TRP A O 1
ATOM 1506 N N . PHE A 1 182 ? -0.570 -4.112 20.249 1.00 85.94 182 PHE A N 1
ATOM 1507 C CA . PHE A 1 182 ? 0.218 -3.276 21.155 1.00 85.94 182 PHE A CA 1
ATOM 1508 C C .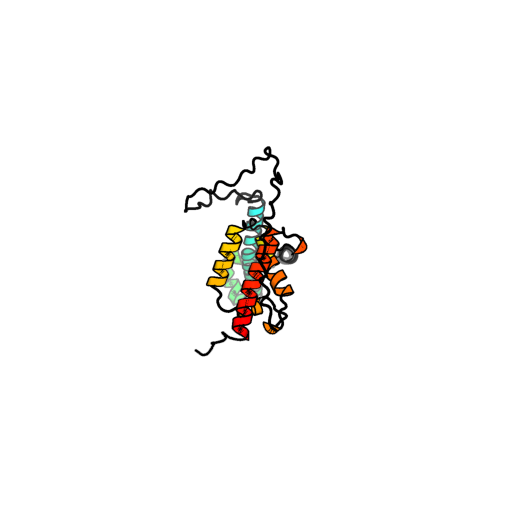 PHE A 1 182 ? 1.721 -3.566 21.033 1.00 85.94 182 PHE A C 1
ATOM 1510 O O . PHE A 1 182 ? 2.340 -4.117 21.939 1.00 85.94 182 PHE A O 1
ATOM 1517 N N . LEU A 1 183 ? 2.329 -3.121 19.926 1.00 76.44 183 LEU A N 1
ATOM 1518 C CA . LEU A 1 183 ? 3.739 -3.380 19.573 1.00 76.44 183 LEU A CA 1
ATOM 1519 C C . LEU A 1 183 ? 4.768 -3.027 20.670 1.00 76.44 183 LEU A C 1
ATOM 1521 O O . LEU A 1 183 ? 5.835 -3.638 20.728 1.00 76.44 183 LEU A O 1
ATOM 1525 N N . ASP A 1 184 ? 4.457 -2.059 21.536 1.00 75.38 184 ASP A N 1
ATOM 1526 C CA . ASP A 1 184 ? 5.346 -1.595 22.611 1.00 75.38 184 ASP A CA 1
ATOM 1527 C C . ASP A 1 184 ? 5.127 -2.323 23.955 1.00 75.38 184 ASP A C 1
ATOM 1529 O O . ASP A 1 184 ? 5.866 -2.086 24.916 1.00 75.38 184 ASP A O 1
ATOM 1533 N N . LYS A 1 185 ? 4.120 -3.204 24.052 1.00 72.56 185 LYS A N 1
ATOM 1534 C CA . LYS A 1 185 ? 3.714 -3.887 25.290 1.00 72.56 185 LYS A CA 1
ATOM 1535 C C . LYS A 1 185 ? 3.718 -5.405 25.089 1.00 72.56 185 LYS A C 1
ATOM 1537 O O . LYS A 1 185 ? 2.726 -5.966 24.639 1.00 72.56 185 LYS A O 1
ATOM 1542 N N . PRO A 1 186 ? 4.820 -6.092 25.439 1.00 69.38 186 PRO A N 1
ATOM 1543 C CA . PRO A 1 186 ? 5.030 -7.485 25.051 1.00 69.38 186 PRO A CA 1
ATOM 1544 C C . PRO A 1 186 ? 4.196 -8.501 25.842 1.00 69.38 186 PRO A C 1
ATOM 1546 O O . PRO A 1 186 ? 4.301 -9.687 25.555 1.00 69.38 186 PRO A O 1
ATOM 1549 N N . SER A 1 187 ? 3.440 -8.081 26.861 1.00 85.69 187 SER A N 1
ATOM 1550 C CA . SER A 1 187 ? 2.581 -8.980 27.633 1.00 85.69 187 SER A CA 1
ATOM 1551 C C . SER A 1 187 ? 1.215 -8.366 27.895 1.00 85.69 187 SER A C 1
ATOM 1553 O O . SER A 1 187 ? 1.113 -7.189 28.261 1.00 85.69 187 SER A O 1
ATOM 1555 N N . ILE A 1 188 ? 0.176 -9.194 27.791 1.00 86.81 188 ILE A N 1
ATOM 1556 C CA . ILE A 1 188 ? -1.212 -8.802 28.055 1.00 86.81 188 ILE A CA 1
ATOM 1557 C C . ILE A 1 188 ? -1.420 -8.187 29.453 1.00 86.81 188 ILE A C 1
ATOM 1559 O O . ILE A 1 188 ? -2.201 -7.256 29.611 1.00 86.81 188 ILE A O 1
ATOM 1563 N N . GLU A 1 189 ? -0.639 -8.614 30.452 1.00 87.56 189 GLU A N 1
ATOM 1564 C CA . GLU A 1 189 ? -0.661 -8.084 31.829 1.00 87.56 189 GLU A CA 1
ATOM 1565 C C . GLU A 1 189 ? -0.259 -6.602 31.935 1.00 87.56 189 GLU A C 1
ATOM 1567 O O . GLU A 1 189 ? -0.574 -5.930 32.916 1.00 87.56 189 GLU A O 1
ATOM 1572 N N . SER A 1 190 ? 0.486 -6.094 30.949 1.00 88.31 190 SER A N 1
ATOM 1573 C CA . SER A 1 190 ? 0.988 -4.714 30.931 1.00 88.31 190 SER A CA 1
ATOM 1574 C C . SER A 1 190 ? 0.063 -3.733 30.201 1.00 88.31 190 SER A C 1
ATOM 1576 O O . SER A 1 190 ? 0.289 -2.514 30.229 1.00 88.31 190 SER A O 1
ATOM 1578 N N . ILE A 1 191 ? -0.974 -4.249 29.538 1.00 88.75 191 ILE A N 1
ATOM 1579 C CA . ILE A 1 191 ? -1.962 -3.457 28.811 1.00 88.75 191 ILE A CA 1
ATOM 1580 C C . ILE A 1 191 ? -2.968 -2.917 29.831 1.00 88.75 191 ILE A C 1
ATOM 1582 O O . ILE A 1 191 ? -3.568 -3.674 30.590 1.00 88.75 191 ILE A O 1
ATOM 1586 N N . SER A 1 192 ? -3.134 -1.594 29.891 1.00 91.19 192 SER A N 1
ATOM 1587 C CA . SER A 1 192 ? -4.102 -0.997 30.812 1.00 91.19 192 SER A CA 1
ATOM 1588 C C . SER A 1 192 ? -5.508 -1.036 30.216 1.00 91.19 192 SER A C 1
ATOM 1590 O O . SER A 1 192 ? -5.671 -0.981 28.997 1.00 91.19 192 SER A O 1
ATOM 1592 N N . LEU A 1 193 ? -6.537 -1.042 31.071 1.00 90.94 193 LEU A N 1
ATOM 1593 C CA . LEU A 1 193 ? -7.933 -0.909 30.628 1.00 90.94 193 LEU A CA 1
ATOM 1594 C C . LEU A 1 193 ? -8.163 0.363 29.802 1.00 90.94 193 LEU A C 1
ATOM 1596 O O . LEU A 1 193 ? -8.979 0.367 28.888 1.00 90.94 193 LEU A O 1
ATOM 1600 N N . TYR A 1 194 ? -7.412 1.429 30.089 1.00 92.06 194 TYR A N 1
ATOM 1601 C CA . TYR A 1 194 ? -7.479 2.660 29.311 1.00 92.06 194 TYR A CA 1
ATOM 1602 C C . TYR A 1 194 ? -6.983 2.450 27.874 1.00 92.06 194 TYR A C 1
ATOM 1604 O O . TYR A 1 194 ? -7.636 2.901 26.939 1.00 92.06 194 TYR A O 1
ATOM 1612 N N . ASP A 1 195 ? -5.884 1.711 27.687 1.00 90.62 195 ASP A N 1
ATOM 1613 C CA . ASP A 1 195 ? -5.371 1.388 26.348 1.00 90.62 195 ASP A CA 1
ATOM 1614 C C . ASP A 1 195 ? -6.347 0.491 25.576 1.00 90.62 195 ASP A C 1
ATOM 1616 O O . ASP A 1 195 ? -6.538 0.676 24.378 1.00 90.62 195 ASP A O 1
ATOM 1620 N N . ILE A 1 196 ? -6.988 -0.462 26.267 1.00 92.94 196 ILE A N 1
ATOM 1621 C CA . ILE A 1 196 ? -8.031 -1.322 25.690 1.00 92.94 196 ILE A CA 1
ATOM 1622 C C . ILE A 1 196 ? -9.226 -0.479 25.243 1.00 92.94 196 ILE A C 1
ATOM 1624 O O . ILE A 1 196 ? -9.696 -0.625 24.117 1.00 92.94 196 ILE A O 1
ATOM 1628 N N . SER A 1 197 ? -9.693 0.424 26.103 1.00 95.00 197 SER A N 1
ATOM 1629 C CA . SER A 1 197 ? -10.794 1.335 25.800 1.00 95.00 197 SER A CA 1
ATOM 1630 C C . SER A 1 197 ? -10.466 2.230 24.604 1.00 95.00 197 SER A C 1
ATOM 1632 O O . SER A 1 197 ? -11.272 2.334 23.683 1.00 95.00 197 SER A O 1
ATOM 1634 N N . ASP A 1 198 ? -9.268 2.819 24.556 1.00 91.75 198 ASP A N 1
ATOM 1635 C CA . ASP A 1 198 ? -8.813 3.623 23.414 1.00 91.75 198 ASP A CA 1
ATOM 1636 C C . ASP A 1 198 ? -8.714 2.796 22.129 1.00 91.75 198 ASP A C 1
ATOM 1638 O O . ASP A 1 198 ? -9.148 3.250 21.070 1.00 91.75 198 ASP A O 1
ATOM 1642 N N . PHE A 1 199 ? -8.216 1.562 22.213 1.00 92.69 199 PHE A N 1
ATOM 1643 C CA . PHE A 1 199 ? -8.142 0.657 21.071 1.00 92.69 199 PHE A CA 1
ATOM 1644 C C . PHE A 1 199 ? -9.528 0.285 20.529 1.00 92.69 199 PHE A C 1
ATOM 1646 O O . PHE A 1 199 ? -9.763 0.393 19.325 1.00 92.69 199 PHE A O 1
ATOM 1653 N N . ILE A 1 200 ? -10.470 -0.106 21.394 1.00 94.44 200 ILE A N 1
ATOM 1654 C CA . ILE A 1 200 ? -11.844 -0.431 20.980 1.00 94.44 200 ILE A CA 1
ATOM 1655 C C . ILE A 1 200 ? -12.546 0.821 20.446 1.00 94.44 200 ILE A C 1
ATOM 1657 O O . ILE A 1 200 ? -13.244 0.746 19.434 1.00 94.44 200 ILE A O 1
ATOM 1661 N N . CYS A 1 201 ? -12.338 1.977 21.082 1.00 93.38 201 CYS A N 1
ATOM 1662 C CA . CYS A 1 201 ? -12.867 3.256 20.622 1.00 93.38 201 CYS A CA 1
ATOM 1663 C C . CYS A 1 201 ? -12.378 3.563 19.199 1.00 93.38 201 CYS A C 1
ATOM 1665 O O . CYS A 1 201 ? -13.177 3.862 18.310 1.00 93.38 201 CYS A O 1
ATOM 1667 N N . TRP A 1 202 ? -11.079 3.388 18.947 1.00 89.81 202 TRP A N 1
ATOM 1668 C CA . TRP A 1 202 ? -10.502 3.551 17.619 1.00 89.81 202 TRP A CA 1
ATOM 1669 C C . TRP A 1 202 ? -11.079 2.554 16.603 1.00 89.81 202 TRP A C 1
ATOM 1671 O O . TRP A 1 202 ? -11.497 2.961 15.518 1.00 89.81 202 TRP A O 1
ATOM 1681 N N . ALA A 1 203 ? -11.160 1.272 16.966 1.00 90.44 203 ALA A N 1
ATOM 1682 C CA . ALA A 1 203 ? -11.560 0.198 16.061 1.00 90.44 203 ALA A CA 1
ATOM 1683 C C . ALA A 1 203 ? -13.064 0.192 15.724 1.00 90.44 203 ALA A C 1
ATOM 1685 O O . ALA A 1 203 ? -13.437 -0.103 14.590 1.00 90.44 203 ALA A O 1
ATOM 1686 N N . MET A 1 204 ? -13.931 0.502 16.694 1.00 92.69 204 MET A N 1
ATOM 1687 C CA . MET A 1 204 ? -15.389 0.332 16.573 1.00 92.69 204 MET A CA 1
ATOM 1688 C C . MET A 1 204 ? -16.155 1.651 16.377 1.00 92.69 204 MET A C 1
ATOM 1690 O O . MET A 1 204 ? -17.345 1.618 16.040 1.00 92.69 204 MET A O 1
ATOM 1694 N N . PHE A 1 205 ? -15.507 2.805 16.590 1.00 91.56 205 PHE A N 1
ATOM 1695 C CA . PHE A 1 205 ? -16.138 4.133 16.539 1.00 91.56 205 PHE A CA 1
ATOM 1696 C C . PHE A 1 205 ? -15.423 5.116 15.597 1.00 91.56 205 PHE A C 1
ATOM 1698 O O . PHE A 1 205 ? -15.426 6.327 15.841 1.00 91.56 205 PHE A O 1
ATOM 1705 N N . ASP A 1 206 ? -14.871 4.600 14.496 1.00 82.25 206 ASP A N 1
ATOM 1706 C CA . ASP A 1 206 ? -14.285 5.365 13.384 1.00 82.25 206 ASP A CA 1
ATOM 1707 C C . ASP A 1 206 ? -13.101 6.255 13.798 1.00 82.25 206 ASP A C 1
ATOM 1709 O O . ASP A 1 206 ? -12.964 7.392 13.343 1.00 82.25 206 ASP A O 1
ATOM 1713 N N . GLY A 1 207 ? -12.252 5.772 14.710 1.00 82.12 207 GLY A N 1
ATOM 1714 C CA . GLY A 1 207 ? -11.090 6.536 15.170 1.00 82.12 207 GLY A CA 1
ATOM 1715 C C . GLY A 1 207 ? -11.430 7.772 16.011 1.00 82.12 207 GLY A C 1
ATOM 1716 O O . GLY A 1 207 ? -10.570 8.634 16.197 1.00 82.12 207 GLY A O 1
ATOM 1717 N N . ARG A 1 208 ? -12.673 7.910 16.495 1.00 82.50 208 ARG A N 1
ATOM 1718 C CA . ARG A 1 208 ? -13.045 8.994 17.414 1.00 82.50 208 ARG A CA 1
ATOM 1719 C C . ARG A 1 208 ? -12.394 8.789 18.781 1.00 82.50 208 ARG A C 1
ATOM 1721 O O . ARG A 1 208 ? -12.184 7.664 19.215 1.00 82.50 208 ARG A O 1
ATOM 1728 N N . ASN A 1 209 ? -12.152 9.894 19.481 1.00 86.25 209 ASN A N 1
ATOM 1729 C CA . ASN A 1 209 ? -11.795 9.876 20.900 1.00 86.25 209 ASN A CA 1
ATOM 1730 C C . ASN A 1 209 ? -13.030 9.573 21.763 1.00 86.25 209 ASN A C 1
ATOM 1732 O O . ASN A 1 209 ? -14.139 9.994 21.419 1.00 86.25 209 ASN A O 1
ATOM 1736 N N . GLN A 1 210 ? -12.817 8.955 22.930 1.00 89.62 210 GLN A N 1
ATOM 1737 C CA . GLN A 1 210 ? -13.872 8.630 23.905 1.00 89.62 210 GLN A CA 1
ATOM 1738 C C . GLN A 1 210 ? -14.722 9.856 24.288 1.00 89.62 210 GLN A C 1
ATOM 1740 O O . GLN A 1 210 ? -15.939 9.778 24.419 1.00 89.62 210 GLN A O 1
ATOM 1745 N N . GLU A 1 211 ? -14.090 11.027 24.396 1.00 89.19 211 GLU A N 1
ATOM 1746 C CA . GLU A 1 211 ? -14.730 12.306 24.737 1.00 89.19 211 GLU A CA 1
ATOM 1747 C C . GLU A 1 211 ? -15.752 12.809 23.699 1.00 89.19 211 GLU A C 1
ATOM 1749 O O . GLU A 1 211 ? -16.573 13.674 24.003 1.00 89.19 211 GLU A O 1
ATOM 1754 N N . HIS A 1 212 ? -15.715 12.272 22.476 1.00 89.69 212 HIS A N 1
ATOM 1755 C CA . HIS A 1 212 ? -16.630 12.621 21.387 1.00 89.69 212 HIS A CA 1
ATOM 1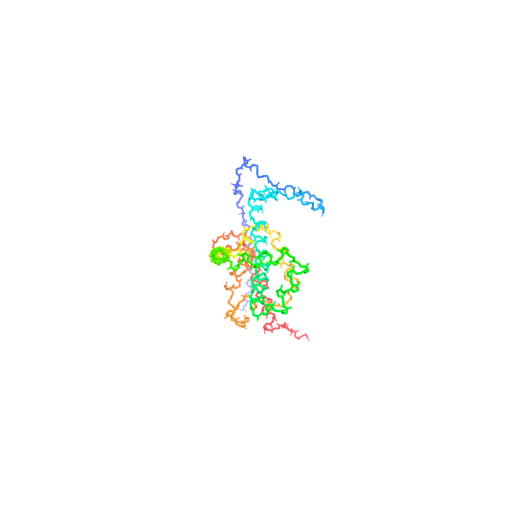756 C C . HIS A 1 212 ? -17.762 11.605 21.196 1.00 89.69 212 HIS A C 1
ATOM 1758 O O . HIS A 1 212 ? -18.569 11.754 20.271 1.00 89.69 212 HIS A O 1
ATOM 1764 N N . LEU A 1 213 ? -17.817 10.563 22.026 1.00 90.00 213 LEU A N 1
ATOM 1765 C CA . LEU A 1 213 ? -18.879 9.570 21.976 1.00 90.00 213 LEU A CA 1
ATOM 1766 C C . LEU A 1 213 ? -20.146 10.095 22.653 1.00 90.00 213 LEU A C 1
ATOM 1768 O O . LEU A 1 213 ? -20.115 10.820 23.650 1.00 90.00 213 LEU A O 1
ATOM 1772 N N . THR A 1 214 ? -21.294 9.726 22.093 1.00 93.00 214 THR A N 1
ATOM 1773 C CA . THR A 1 214 ? -22.584 9.944 22.759 1.00 93.00 214 THR A CA 1
ATOM 1774 C C . THR A 1 214 ? -22.715 9.036 23.986 1.00 93.00 214 THR A C 1
ATOM 1776 O O . THR A 1 214 ? -22.007 8.043 24.112 1.00 93.00 214 THR A O 1
ATOM 1779 N N . THR A 1 215 ? -23.642 9.335 24.899 1.00 94.06 215 THR A N 1
ATOM 1780 C CA . THR A 1 215 ? -23.849 8.506 26.103 1.00 94.06 215 THR A CA 1
ATOM 1781 C C . THR A 1 215 ? -24.200 7.055 25.767 1.00 94.06 215 THR A C 1
ATOM 1783 O O . THR A 1 215 ? -23.727 6.148 26.440 1.00 94.06 215 THR A O 1
ATOM 1786 N N . ASP A 1 216 ? -24.984 6.824 24.714 1.00 94.12 216 ASP A N 1
ATOM 1787 C CA . ASP A 1 216 ? -25.330 5.466 24.279 1.00 94.12 216 ASP A CA 1
ATOM 1788 C C . ASP A 1 216 ? -24.111 4.727 23.708 1.00 94.12 216 ASP A C 1
ATOM 1790 O O . ASP A 1 216 ? -23.921 3.546 23.978 1.00 94.12 216 ASP A O 1
ATOM 1794 N N . GLU A 1 217 ? -23.252 5.434 22.972 1.00 94.00 217 GLU A N 1
ATOM 1795 C CA . GLU A 1 217 ? -21.995 4.892 22.444 1.00 94.00 217 GLU A CA 1
ATOM 1796 C C . GLU A 1 217 ? -20.967 4.608 23.541 1.00 94.00 217 GLU A C 1
ATOM 1798 O O . GLU A 1 217 ? -20.243 3.623 23.444 1.00 94.00 217 GLU A O 1
ATOM 1803 N N . LEU A 1 218 ? -20.920 5.433 24.590 1.00 95.69 218 LEU A N 1
ATOM 1804 C CA . LEU A 1 218 ? -20.092 5.178 25.769 1.00 95.69 218 LEU A CA 1
ATOM 1805 C C . LEU A 1 218 ? -20.549 3.919 26.505 1.00 95.69 218 LEU A C 1
ATOM 1807 O O . LEU A 1 218 ? -19.712 3.094 26.846 1.00 95.69 218 LEU A O 1
ATOM 1811 N N . ASN A 1 219 ? -21.860 3.727 26.677 1.00 96.38 219 ASN A N 1
ATOM 1812 C CA . ASN A 1 219 ? -22.391 2.504 27.285 1.00 96.38 219 ASN A CA 1
ATOM 1813 C C . ASN A 1 219 ? -22.043 1.253 26.455 1.00 96.38 219 ASN A C 1
ATOM 1815 O O . ASN A 1 219 ? -21.774 0.196 27.020 1.00 96.38 219 ASN A O 1
ATOM 1819 N N . ASP A 1 220 ? -22.050 1.357 25.121 1.00 96.38 220 ASP A N 1
ATOM 1820 C CA . ASP A 1 220 ? -21.599 0.267 24.245 1.00 96.38 220 ASP A CA 1
ATOM 1821 C C . ASP A 1 220 ? -20.101 -0.002 24.393 1.00 96.38 220 ASP A C 1
ATOM 1823 O O . ASP A 1 220 ? -19.696 -1.158 24.486 1.00 96.38 220 ASP A O 1
ATOM 1827 N N . LEU A 1 221 ? -19.284 1.057 24.411 1.00 96.62 221 LEU A N 1
ATOM 1828 C CA . LEU A 1 221 ? -17.839 0.950 24.594 1.00 96.62 221 LEU A CA 1
ATOM 1829 C C . LEU A 1 221 ? -17.509 0.271 25.927 1.00 96.62 221 LEU A C 1
ATOM 1831 O O . LEU A 1 221 ? -16.707 -0.656 25.937 1.00 96.62 221 LEU A O 1
ATOM 1835 N N . GLU A 1 222 ? -18.156 0.686 27.018 1.00 97.12 222 GLU A N 1
ATOM 1836 C CA . GLU A 1 222 ? -18.015 0.062 28.338 1.00 97.12 222 GLU A CA 1
ATOM 1837 C C . GLU A 1 222 ? -18.374 -1.428 28.284 1.00 97.12 222 GLU A C 1
ATOM 1839 O O . GLU A 1 222 ? -17.586 -2.256 28.729 1.00 97.12 222 GLU A O 1
ATOM 1844 N N . GLY A 1 223 ? -19.488 -1.794 27.639 1.00 97.19 223 GLY A N 1
ATOM 1845 C CA . GLY A 1 223 ? -19.863 -3.201 27.467 1.00 97.19 223 GLY A CA 1
ATOM 1846 C C . GLY A 1 223 ? -18.828 -4.021 26.687 1.00 97.19 223 GLY A C 1
ATOM 1847 O O . GLY A 1 223 ? -18.541 -5.161 27.046 1.00 97.19 223 GLY A O 1
ATOM 1848 N N . PHE A 1 224 ? -18.225 -3.447 25.643 1.00 97.38 224 PHE A N 1
ATOM 1849 C CA . PHE A 1 224 ? -17.166 -4.117 24.883 1.00 97.38 224 PHE A CA 1
ATOM 1850 C C . PHE A 1 224 ? -15.875 -4.271 25.696 1.00 97.38 224 PHE A C 1
ATOM 1852 O O . PHE A 1 224 ? -15.212 -5.305 25.612 1.00 97.38 224 PHE A O 1
ATOM 1859 N N . VAL A 1 225 ? -15.514 -3.259 26.489 1.00 96.75 225 VAL A N 1
ATOM 1860 C CA . VAL A 1 225 ? -14.353 -3.316 27.386 1.00 96.75 225 VAL A CA 1
ATOM 1861 C C . VAL A 1 225 ? -14.565 -4.383 28.460 1.00 96.75 225 VAL A C 1
ATOM 1863 O O . VAL A 1 225 ? -13.673 -5.207 28.645 1.00 96.75 225 VAL A O 1
ATOM 1866 N N . ASP A 1 226 ? -15.741 -4.428 29.091 1.00 97.12 226 ASP A N 1
ATOM 1867 C CA . ASP A 1 226 ? -16.096 -5.420 30.114 1.00 97.12 226 ASP A CA 1
ATOM 1868 C C . ASP A 1 226 ? -16.008 -6.857 29.565 1.00 97.12 226 ASP A C 1
ATOM 1870 O O . ASP A 1 226 ? -15.441 -7.748 30.205 1.00 97.12 226 ASP A O 1
ATOM 1874 N N . ASP A 1 227 ? -16.520 -7.091 28.350 1.00 96.25 227 ASP A N 1
ATOM 1875 C CA . ASP A 1 227 ? -16.440 -8.392 27.673 1.00 96.25 227 ASP A CA 1
ATOM 1876 C C . ASP A 1 227 ? -14.986 -8.833 27.445 1.00 96.25 227 ASP A C 1
ATOM 1878 O O . ASP A 1 227 ? -14.637 -10.009 27.623 1.00 96.25 227 ASP A O 1
ATOM 1882 N N . LEU A 1 228 ? -14.129 -7.899 27.025 1.00 94.88 228 LEU A N 1
ATOM 1883 C CA . LEU A 1 228 ? -12.726 -8.183 26.747 1.00 94.88 228 LEU A CA 1
ATOM 1884 C C . LEU A 1 228 ? -11.931 -8.379 28.041 1.00 94.88 228 LEU A C 1
ATOM 1886 O O . LEU A 1 228 ? -11.155 -9.330 28.136 1.00 94.88 228 LEU A O 1
ATOM 1890 N N . GLU A 1 229 ? -12.160 -7.540 29.053 1.00 94.19 229 GLU A N 1
ATOM 1891 C CA . GLU A 1 229 ? -11.573 -7.675 30.388 1.00 94.19 229 GLU A CA 1
ATOM 1892 C C . GLU A 1 229 ? -11.920 -9.038 30.989 1.00 94.19 229 GLU A C 1
ATOM 1894 O O . GLU A 1 229 ? -11.037 -9.743 31.482 1.00 94.19 229 GLU A O 1
ATOM 1899 N N . TYR A 1 230 ? -13.180 -9.465 30.870 1.00 93.69 230 TYR A N 1
ATOM 1900 C CA . TYR A 1 230 ? -13.604 -10.783 31.318 1.00 93.69 230 TYR A CA 1
ATOM 1901 C C . TYR A 1 230 ? -12.791 -11.900 30.646 1.00 93.69 230 TYR A C 1
ATOM 1903 O O . TYR A 1 230 ? -12.289 -12.794 31.329 1.00 93.69 230 TYR A O 1
ATOM 1911 N N . ARG A 1 231 ? -12.568 -11.837 29.328 1.00 92.75 231 ARG A N 1
ATOM 1912 C CA . ARG A 1 231 ? -11.761 -12.839 28.606 1.00 92.75 231 ARG A CA 1
ATOM 1913 C C . ARG A 1 231 ? -10.289 -12.820 28.988 1.00 92.75 231 ARG A C 1
ATOM 1915 O O . ARG A 1 231 ? -9.705 -13.886 29.171 1.00 92.75 231 ARG A O 1
ATOM 1922 N N . ILE A 1 232 ? -9.703 -11.636 29.140 1.00 91.56 232 ILE A N 1
ATOM 1923 C CA . ILE A 1 232 ? -8.321 -11.483 29.609 1.00 91.56 232 ILE A CA 1
ATOM 1924 C C . ILE A 1 232 ? -8.190 -12.084 31.012 1.00 91.56 232 ILE A C 1
ATOM 1926 O O . ILE A 1 232 ? -7.262 -12.846 31.276 1.00 91.56 232 ILE A O 1
ATOM 1930 N N . SER A 1 233 ? -9.159 -11.822 31.894 1.00 90.38 233 SER A N 1
ATOM 1931 C CA . SER A 1 233 ? -9.174 -12.376 33.249 1.00 90.38 233 SER A CA 1
ATOM 1932 C C . SER A 1 233 ? -9.261 -13.907 33.245 1.00 90.38 233 SER A C 1
ATOM 1934 O O . SER A 1 233 ? -8.516 -14.564 33.973 1.00 90.38 233 SER A O 1
ATOM 1936 N N . LEU A 1 234 ? -10.094 -14.486 32.373 1.00 91.12 234 LEU A N 1
ATOM 1937 C CA . LEU A 1 234 ? -10.194 -15.933 32.195 1.00 91.12 234 LEU A CA 1
ATOM 1938 C C . LEU A 1 234 ? -8.884 -16.544 31.692 1.00 91.12 234 LEU A C 1
ATOM 1940 O O . LEU A 1 234 ? -8.521 -17.634 32.131 1.00 91.12 234 LEU A O 1
ATOM 1944 N N . GLN A 1 235 ? -8.177 -15.868 30.785 1.00 89.44 235 GLN A N 1
ATOM 1945 C CA . GLN A 1 235 ? -6.901 -16.349 30.256 1.00 89.44 235 GLN A CA 1
ATOM 1946 C C . GLN A 1 235 ? -5.791 -16.293 31.319 1.00 89.44 235 GLN A C 1
ATOM 1948 O O . GLN A 1 235 ? -5.025 -17.246 31.454 1.00 89.44 235 GLN A O 1
ATOM 1953 N N . LEU A 1 236 ? -5.724 -15.205 32.095 1.00 88.12 236 LEU A N 1
ATOM 1954 C CA . LEU A 1 236 ? -4.683 -14.989 33.105 1.00 88.12 236 LEU A CA 1
ATOM 1955 C C . LEU A 1 236 ? -4.875 -15.841 34.365 1.00 88.12 236 LEU A C 1
ATOM 1957 O O . LEU A 1 236 ? -3.904 -16.364 34.911 1.00 88.12 236 LEU A O 1
ATOM 1961 N N . TYR A 1 237 ? -6.113 -15.978 34.842 1.00 90.06 237 TYR A N 1
ATOM 1962 C CA . TYR A 1 237 ? -6.407 -16.624 36.127 1.00 90.06 237 TYR A CA 1
ATOM 1963 C C . TYR A 1 237 ? -7.051 -18.008 35.990 1.00 90.06 237 TYR A C 1
ATOM 1965 O O . TYR A 1 237 ? -7.137 -18.744 36.975 1.00 90.06 237 TYR A O 1
ATOM 1973 N N . GLY A 1 238 ? -7.453 -18.394 34.777 1.00 87.25 238 GLY A N 1
ATOM 1974 C CA . GLY A 1 238 ? -8.197 -19.622 34.523 1.00 87.25 238 GLY A CA 1
ATOM 1975 C C . GLY A 1 238 ? -9.653 -19.540 34.990 1.00 87.25 238 GLY A C 1
ATOM 1976 O O . GLY A 1 238 ? -10.085 -18.605 35.664 1.00 87.25 238 GLY A O 1
ATOM 1977 N N . VAL A 1 239 ? -10.438 -20.558 34.634 1.00 84.00 239 VAL A N 1
ATOM 1978 C CA . VAL A 1 239 ? -11.785 -20.734 35.190 1.00 84.00 239 VAL A CA 1
ATOM 1979 C C . VAL A 1 239 ? -11.624 -21.292 36.599 1.00 84.00 239 VAL A C 1
ATOM 1981 O O . VAL A 1 239 ? -11.107 -22.400 36.752 1.00 84.00 239 VAL A O 1
ATOM 1984 N N . SER A 1 240 ? -12.080 -20.557 37.616 1.00 71.94 240 SER A N 1
ATOM 1985 C CA . SER A 1 240 ? -12.236 -21.084 38.973 1.00 71.94 240 SER A CA 1
ATOM 1986 C C . SER A 1 240 ? -13.169 -22.292 38.911 1.00 71.94 240 SER A C 1
ATOM 1988 O O . SER A 1 240 ? -14.389 -22.140 38.872 1.00 71.94 240 SER A O 1
ATOM 1990 N N . GLN A 1 241 ? -12.612 -23.499 38.840 1.00 65.25 241 GLN A N 1
ATOM 1991 C CA . GLN A 1 241 ? -13.384 -24.705 39.090 1.00 65.25 241 GLN A CA 1
ATOM 1992 C C . GLN A 1 241 ? -13.699 -24.674 40.582 1.00 65.25 241 GLN A C 1
ATOM 1994 O O . GLN A 1 241 ? -12.852 -25.017 41.403 1.00 65.25 241 GLN A O 1
ATOM 1999 N N . GLU A 1 242 ? -14.877 -24.164 40.943 1.00 63.94 242 GLU A N 1
ATOM 2000 C CA . GLU A 1 242 ? -15.449 -24.458 42.252 1.00 63.94 242 GLU A CA 1
ATOM 2001 C C . GLU A 1 242 ? -15.564 -25.986 42.316 1.00 63.94 242 GLU A C 1
ATOM 2003 O O . GLU A 1 242 ? -16.380 -26.581 41.616 1.00 63.94 242 GLU A O 1
ATOM 2008 N N . GLU A 1 243 ? -14.640 -26.619 43.044 1.00 52.66 243 GLU A N 1
ATOM 2009 C CA . GLU A 1 243 ? -14.660 -28.053 43.320 1.00 52.66 243 GLU A CA 1
ATOM 2010 C C . GLU A 1 243 ? -16.003 -28.384 43.995 1.00 52.66 243 GLU A C 1
ATOM 2012 O O . GLU A 1 243 ? -16.231 -27.993 45.142 1.00 52.66 243 GLU A O 1
ATOM 2017 N N . GLU A 1 244 ? -16.904 -29.045 43.256 1.00 48.22 244 GLU A N 1
ATOM 2018 C CA . GLU A 1 244 ? -18.124 -29.676 43.792 1.00 48.22 244 GLU A CA 1
ATOM 2019 C C . GLU A 1 244 ? -17.801 -30.858 44.718 1.00 48.22 244 GLU A C 1
ATOM 2021 O O . GLU A 1 244 ? -16.934 -31.693 44.362 1.00 48.22 244 GLU A O 1
#

pLDDT: mean 77.5, std 16.94, range [43.5, 97.5]

Sequence (244 aa):
MGELRNRSSSRHSRRIPDSVQCGDPGLSRKYFTRKPSIKITTNDLPMEPDHLGFHSPWAFLWYFFFLIAPFAYIYIALMLLRDLCEYCPETIQKPLAFYFPSLARVTTMMKSYYGCRLVDIWCMIEAAFFIYCRVKIRYLQSKDPLEACLSAAPMLDTEERRSLWERIMAVESDPSWLEEWFLDKPSIESISLYDISDFICWAMFDGRNQEHLTTDELNDLEGFVDDLEYRISLQLYGVSQEEE